Protein AF-A0A9Q0PL91-F1 (afdb_monomer)

pLDDT: mean 72.66, std 15.87, range [40.0, 93.19]

Mean predicted aligned error: 15.91 Å

Organism: Salix viminalis (NCBI:txid40686)

Sequence (187 aa):
MVVSSDEDAGEGSVDDSEENFRRKFYEESRDFSYLVDVLSEAGSDSRKLLGFDSWHSQDNPLSHSVFETLEKKYGEQISWNRSEKRLLFDRINSGLIETLRPCMGMPAWTKPVARRFSSSLSQEMIGEEVWTLLVAQEKEAGKDSEKVLGKDDRWLELSDDVQFIGIEIENFLMDELVADIVSAESF

Solvent-accessible surface area (backbone atoms only — not comparable to full-atom values): 11382 Å² total; per-residue (Å²): 135,89,84,83,86,84,85,80,83,76,75,78,85,75,56,75,63,59,55,51,51,54,50,51,55,52,50,53,53,51,53,51,52,47,52,54,50,52,47,49,68,72,43,86,42,37,69,46,80,72,32,74,89,62,35,68,42,99,92,32,55,63,49,72,64,52,54,58,56,47,41,73,78,52,62,86,44,91,91,49,52,71,67,58,54,47,51,52,51,54,50,50,38,54,30,46,52,65,66,44,35,63,80,68,72,46,84,72,87,59,88,71,86,69,68,80,74,60,104,71,66,46,54,64,57,52,50,53,51,30,48,52,48,52,55,50,51,52,57,46,54,66,53,40,77,79,48,64,93,74,78,62,78,67,61,67,57,49,53,56,55,51,51,51,52,51,52,53,51,51,52,53,53,50,53,52,53,50,51,53,52,59,59,62,70,73,112

Radius of gyration: 25.46 Å; Cα contacts (8 Å, |Δi|>4): 80; chains: 1; bounding box: 79×66×73 Å

Structure (mmCIF, N/CA/C/O backbone):
data_AF-A0A9Q0PL91-F1
#
_entry.id   AF-A0A9Q0PL91-F1
#
loop_
_atom_site.group_PDB
_atom_site.id
_atom_site.type_symbol
_atom_site.label_atom_id
_atom_site.label_alt_id
_atom_site.label_comp_id
_atom_site.label_asym_id
_atom_site.label_entity_id
_atom_site.label_seq_id
_atom_site.pdbx_PDB_ins_code
_atom_site.Cartn_x
_atom_site.Cartn_y
_atom_site.Cartn_z
_atom_site.occupancy
_atom_site.B_iso_or_equiv
_atom_site.auth_seq_id
_atom_site.auth_comp_id
_atom_site.auth_asym_id
_atom_site.auth_atom_id
_atom_site.pdbx_PDB_model_num
ATOM 1 N N . MET A 1 1 ? -49.345 47.529 36.036 1.00 40.00 1 MET A N 1
ATOM 2 C CA . MET A 1 1 ? -49.9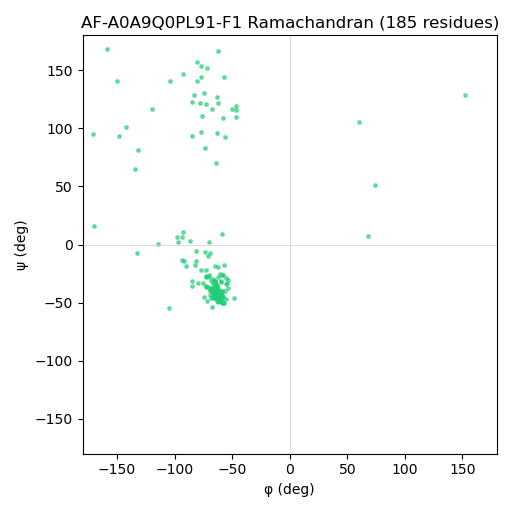49 46.794 34.902 1.00 40.00 1 MET A CA 1
ATOM 3 C C . MET A 1 1 ? -49.078 47.099 33.693 1.00 40.00 1 MET A C 1
ATOM 5 O O . MET A 1 1 ? -49.056 48.248 33.285 1.00 40.00 1 MET A O 1
ATOM 9 N N . VAL A 1 2 ? -48.024 46.304 33.489 1.00 51.66 2 VAL A N 1
ATOM 10 C CA . VAL A 1 2 ? -47.926 45.190 32.514 1.00 51.66 2 VAL A CA 1
ATOM 11 C C . VAL A 1 2 ? -48.135 45.679 31.085 1.00 51.66 2 VAL A C 1
ATOM 13 O O . VAL A 1 2 ? -49.283 45.906 30.733 1.00 51.66 2 VAL A O 1
ATOM 16 N N . VAL A 1 3 ? -47.048 45.760 30.303 1.00 42.69 3 VAL A N 1
ATOM 17 C CA . VAL A 1 3 ? -46.955 45.199 28.939 1.00 42.69 3 VAL A CA 1
ATOM 18 C C . VAL A 1 3 ? -45.491 44.808 28.664 1.00 42.69 3 VAL A C 1
ATOM 20 O O . VAL A 1 3 ? -44.570 45.473 29.130 1.00 42.69 3 VAL A O 1
ATOM 23 N N . SER A 1 4 ? -45.356 43.670 27.987 1.00 43.47 4 SER A N 1
ATOM 24 C CA . SER A 1 4 ? -44.248 42.725 27.841 1.00 43.47 4 SER A CA 1
ATOM 25 C C . SER A 1 4 ? -42.907 43.232 27.311 1.00 43.47 4 SER A C 1
ATOM 27 O O . SER A 1 4 ? -42.846 44.029 26.380 1.00 43.47 4 SER A O 1
ATOM 29 N N . SER A 1 5 ? -41.847 42.637 27.867 1.00 57.44 5 SER A N 1
ATOM 30 C CA . SER A 1 5 ? -40.537 42.470 27.231 1.00 57.44 5 SER A CA 1
ATOM 31 C C . SER A 1 5 ? -40.639 41.318 26.238 1.00 57.44 5 SER A C 1
ATOM 33 O O . SER A 1 5 ? -41.013 40.219 26.647 1.00 57.44 5 SER A O 1
ATOM 35 N N . ASP A 1 6 ? -40.338 41.596 24.972 1.00 56.34 6 ASP A N 1
ATOM 36 C CA . ASP A 1 6 ? -40.257 40.595 23.913 1.00 56.34 6 ASP A CA 1
ATOM 37 C C . ASP A 1 6 ? -38.906 39.877 23.976 1.00 56.34 6 ASP A C 1
ATOM 39 O O . ASP A 1 6 ? -37.863 40.457 24.295 1.00 56.34 6 ASP A O 1
ATOM 43 N N . GLU A 1 7 ? -38.999 38.588 23.732 1.00 58.34 7 GLU A N 1
ATOM 44 C CA . GLU A 1 7 ? -37.966 37.576 23.718 1.00 58.34 7 GLU A CA 1
ATOM 45 C C . GLU A 1 7 ? -37.259 37.572 22.357 1.00 58.34 7 GLU A C 1
ATOM 47 O O . GLU A 1 7 ? -37.905 37.471 21.322 1.00 58.34 7 GLU A O 1
ATOM 52 N N . ASP A 1 8 ? -35.929 37.640 22.339 1.00 50.09 8 ASP A N 1
ATOM 53 C CA . ASP A 1 8 ? -35.164 37.109 21.208 1.00 50.09 8 ASP A CA 1
ATOM 54 C C . ASP A 1 8 ? -34.033 36.252 21.767 1.00 50.09 8 ASP A C 1
ATOM 56 O O . ASP A 1 8 ? -32.899 36.683 22.000 1.00 50.09 8 ASP A O 1
ATOM 60 N N . ALA A 1 9 ? -34.415 35.023 22.104 1.00 56.88 9 ALA A N 1
ATOM 61 C CA . ALA A 1 9 ? -33.491 33.933 22.322 1.00 56.88 9 ALA A CA 1
ATOM 62 C C . ALA A 1 9 ? -32.973 33.496 20.948 1.00 56.88 9 ALA A C 1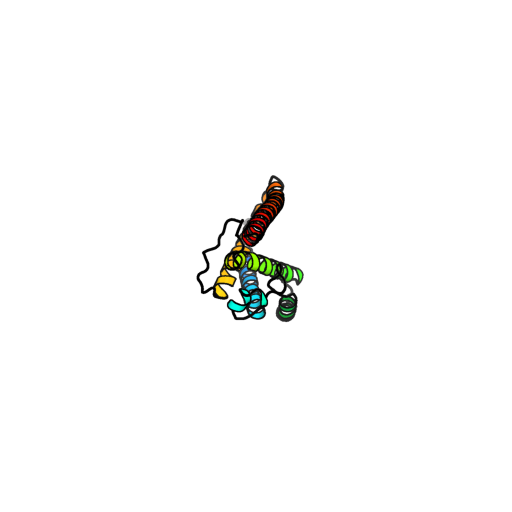
ATOM 64 O O . ALA A 1 9 ? -33.475 32.547 20.352 1.00 56.88 9 ALA A O 1
ATOM 65 N N . GLY A 1 10 ? -31.965 34.210 20.448 1.00 44.25 10 GLY A N 1
ATOM 66 C CA . GLY A 1 10 ? -31.158 33.741 19.334 1.00 44.25 10 GLY A CA 1
ATOM 67 C C . GLY A 1 10 ? -30.439 32.466 19.759 1.00 44.25 10 GLY A C 1
ATOM 68 O O . GLY A 1 10 ? -29.407 32.525 20.431 1.00 44.25 10 GLY A O 1
ATOM 69 N N . GLU A 1 11 ? -31.025 31.320 19.413 1.00 50.09 11 GLU A N 1
ATOM 70 C CA . GLU A 1 11 ? -30.400 30.007 19.498 1.00 50.09 11 GLU A CA 1
ATOM 71 C C . GLU A 1 11 ? -28.998 30.093 18.897 1.00 50.09 11 GLU A C 1
ATOM 73 O O . GLU A 1 11 ? -28.802 30.445 17.731 1.00 50.09 11 GLU A O 1
ATOM 78 N N . GLY A 1 12 ? -28.003 29.802 19.731 1.00 42.12 12 GLY A N 1
ATOM 79 C CA . GLY A 1 12 ? -26.637 29.648 19.281 1.00 42.12 12 GLY A CA 1
ATOM 80 C C . GLY A 1 12 ? -26.593 28.546 18.231 1.00 42.12 12 GLY A C 1
ATOM 81 O O . GLY A 1 12 ? -26.709 27.369 18.561 1.00 42.12 12 GLY A O 1
ATOM 82 N N . SER A 1 13 ? -26.382 28.940 16.977 1.00 50.25 13 SER A N 1
ATOM 83 C CA . SER A 1 13 ? -25.848 28.095 15.909 1.00 50.25 13 SER A CA 1
ATOM 84 C C . SER A 1 13 ? -24.418 27.691 16.292 1.00 50.25 13 SER A C 1
ATOM 86 O O . SER A 1 13 ? -23.436 28.196 15.748 1.00 50.25 13 SER A O 1
ATOM 88 N N . VAL A 1 14 ? -24.297 26.837 17.305 1.00 46.78 14 VAL A N 1
ATOM 89 C CA . VAL A 1 14 ? -23.036 26.260 17.751 1.00 46.78 14 VAL A CA 1
ATOM 90 C C . VAL A 1 14 ? -22.768 25.037 16.875 1.00 46.78 14 VAL A C 1
ATOM 92 O O . VAL A 1 14 ? -23.239 23.941 17.139 1.00 46.78 14 VAL A O 1
ATOM 95 N N . ASP A 1 15 ? -22.013 25.293 15.809 1.00 52.25 15 ASP A N 1
ATOM 96 C CA . ASP A 1 15 ? -20.780 24.550 15.536 1.00 52.25 15 ASP A CA 1
ATOM 97 C C . ASP A 1 15 ? -20.860 23.100 15.017 1.00 52.25 15 ASP A C 1
ATOM 99 O O . ASP A 1 15 ? -20.151 22.205 15.473 1.00 52.25 15 ASP A O 1
ATOM 103 N N . ASP A 1 16 ? -21.644 22.883 13.961 1.00 55.19 16 ASP A N 1
ATOM 104 C CA . ASP A 1 16 ? -21.597 21.641 13.163 1.00 55.19 16 ASP A CA 1
ATOM 105 C C . ASP A 1 16 ? -20.233 21.470 12.436 1.00 55.19 16 ASP A C 1
ATOM 107 O O . ASP A 1 16 ? -19.828 20.378 12.032 1.00 55.19 16 ASP A O 1
ATOM 111 N N . SER A 1 17 ? -19.470 22.564 12.298 1.00 62.34 17 SER A N 1
ATOM 112 C CA . SER A 1 17 ? -18.144 22.585 11.675 1.00 62.34 17 SER A CA 1
ATOM 113 C C . SER A 1 17 ? -17.037 21.978 12.537 1.00 62.34 17 SER A C 1
ATOM 115 O O . SER A 1 17 ? -16.228 21.211 12.008 1.00 62.34 17 SER A O 1
ATOM 117 N N . GLU A 1 18 ? -16.962 22.298 13.835 1.00 63.78 18 GLU A N 1
ATOM 118 C CA . GLU A 1 18 ? -15.900 21.774 14.703 1.00 63.78 18 GLU A CA 1
ATOM 119 C C . GLU A 1 18 ? -16.115 20.287 15.010 1.00 63.78 18 GLU A C 1
ATOM 121 O O . GLU A 1 18 ? -15.147 19.521 15.030 1.00 63.78 18 GLU A O 1
ATOM 126 N N . GLU A 1 19 ? -17.365 19.839 15.179 1.00 65.50 19 GLU A N 1
ATOM 127 C CA . GLU A 1 19 ? -17.664 18.420 15.411 1.00 65.50 19 GLU A CA 1
ATOM 128 C C . GLU A 1 19 ? -17.284 17.558 14.197 1.00 65.50 19 GLU A C 1
ATOM 130 O O . GLU A 1 19 ? -16.634 16.517 14.344 1.00 65.50 19 GLU A O 1
ATOM 135 N N . ASN A 1 20 ? -17.615 18.017 12.986 1.00 70.88 20 ASN A N 1
ATOM 136 C CA . ASN A 1 20 ? -17.262 17.323 11.750 1.00 70.88 20 ASN A CA 1
ATOM 137 C C . ASN A 1 20 ? -15.737 17.275 11.540 1.00 70.88 20 ASN A C 1
ATOM 139 O O . ASN A 1 20 ? -15.178 16.232 11.195 1.00 70.88 20 ASN A O 1
ATOM 143 N N . PHE A 1 21 ? -15.037 18.374 11.842 1.00 69.50 21 PHE A N 1
ATOM 144 C CA . PHE A 1 21 ? -13.576 18.412 11.807 1.00 69.50 21 PHE A CA 1
ATOM 145 C C . PHE A 1 21 ? -12.971 17.410 12.799 1.00 69.50 21 PHE A C 1
ATOM 147 O O . PHE A 1 21 ? -12.144 16.587 12.416 1.00 69.50 21 PHE A O 1
ATOM 154 N N . ARG A 1 22 ? -13.429 17.386 14.057 1.00 70.62 22 ARG A N 1
ATOM 155 C CA . ARG A 1 22 ? -12.954 16.414 15.060 1.00 70.62 22 ARG A CA 1
ATOM 156 C C . ARG A 1 22 ? -13.207 14.965 14.650 1.00 70.62 22 ARG A C 1
ATOM 158 O O . ARG A 1 22 ? -12.338 14.121 14.864 1.00 70.62 22 ARG A O 1
ATOM 165 N N . ARG A 1 23 ? -14.368 14.675 14.057 1.00 72.06 23 ARG A N 1
ATOM 166 C CA . ARG A 1 23 ? -14.714 13.337 13.560 1.00 72.06 23 ARG A CA 1
ATOM 167 C C . ARG A 1 23 ? -13.753 12.889 12.462 1.00 72.06 23 ARG A C 1
ATOM 169 O O . ARG A 1 23 ? -13.213 11.791 12.554 1.00 72.06 23 ARG A O 1
ATOM 176 N N . LYS A 1 24 ? -13.474 13.766 11.495 1.00 72.94 24 LYS A N 1
ATOM 177 C CA . LYS A 1 24 ? -12.530 13.495 10.408 1.00 72.94 24 LYS A CA 1
ATOM 178 C C . LYS A 1 24 ? -11.107 13.248 10.916 1.00 72.94 24 LYS A C 1
ATOM 180 O O . LYS A 1 24 ? -10.475 12.283 10.512 1.00 72.94 24 LYS A O 1
ATOM 185 N N . PHE A 1 25 ? -10.632 14.055 11.865 1.00 73.25 25 PHE A N 1
ATOM 186 C CA . PHE A 1 25 ? -9.314 13.850 12.480 1.00 73.25 25 PHE A CA 1
ATOM 187 C C . PHE A 1 25 ? -9.209 12.513 13.221 1.00 73.25 25 PHE A C 1
ATOM 189 O O . PHE A 1 25 ? -8.171 11.850 13.169 1.00 73.25 25 PHE A O 1
ATOM 196 N N . TYR A 1 26 ? -10.270 12.115 13.926 1.00 76.81 26 TYR A N 1
ATOM 197 C CA . TYR A 1 26 ? -10.321 10.827 14.615 1.00 76.81 26 TYR A CA 1
ATOM 198 C C . TYR A 1 26 ? -10.295 9.654 13.626 1.00 76.81 26 TYR A C 1
ATOM 200 O O . TYR A 1 26 ? -9.564 8.689 13.842 1.00 76.81 26 TYR A O 1
ATOM 208 N N . GLU A 1 27 ? -11.054 9.759 12.537 1.00 79.19 27 GLU A N 1
ATOM 209 C CA . GLU A 1 27 ? -11.098 8.777 11.452 1.00 79.19 27 GLU A CA 1
ATOM 210 C C . GLU A 1 27 ? -9.740 8.640 10.751 1.00 79.19 27 GLU A C 1
ATOM 212 O O . GLU A 1 27 ? -9.202 7.538 10.698 1.00 79.19 27 GLU A O 1
ATOM 217 N N . GLU A 1 28 ? -9.106 9.748 10.358 1.00 82.31 28 GLU A N 1
ATOM 218 C CA . GLU A 1 28 ? -7.756 9.745 9.774 1.00 82.31 28 GLU A CA 1
ATOM 219 C C . GLU A 1 28 ? -6.718 9.130 10.729 1.00 82.31 28 GLU A C 1
ATOM 221 O O . GLU A 1 28 ? -5.865 8.344 10.315 1.00 82.31 28 GLU A O 1
ATOM 226 N N . SER A 1 29 ? -6.807 9.431 12.030 1.00 85.06 29 SER A N 1
ATOM 227 C CA . SER A 1 29 ? -5.900 8.869 13.042 1.00 85.06 29 SER A CA 1
ATOM 228 C C . SER A 1 29 ? -6.090 7.358 13.211 1.00 85.06 29 SER A C 1
ATOM 230 O O . SER A 1 29 ? -5.116 6.612 13.351 1.00 85.06 29 SER A O 1
ATOM 232 N N . ARG A 1 30 ? -7.345 6.895 13.202 1.00 89.69 30 ARG A N 1
ATOM 233 C CA . ARG A 1 30 ? -7.699 5.473 13.275 1.00 89.69 30 ARG A CA 1
ATOM 234 C C . ARG A 1 30 ? -7.202 4.731 12.036 1.00 89.69 30 ARG A C 1
ATOM 236 O O . ARG A 1 30 ? -6.590 3.672 12.172 1.00 89.69 30 ARG A O 1
ATOM 243 N N . ASP A 1 31 ? -7.430 5.296 10.858 1.00 91.12 31 ASP A N 1
ATOM 244 C CA . ASP A 1 31 ? -7.080 4.689 9.578 1.00 91.12 31 ASP A CA 1
ATOM 245 C C . ASP A 1 31 ? -5.554 4.634 9.387 1.00 91.12 31 ASP A C 1
ATOM 247 O O . ASP A 1 31 ? -5.021 3.607 8.959 1.00 91.12 31 ASP A O 1
ATOM 251 N N . PHE A 1 32 ? -4.823 5.674 9.811 1.00 90.06 32 PHE A N 1
ATOM 252 C CA . PHE A 1 32 ? -3.359 5.647 9.850 1.00 90.06 32 PHE A CA 1
ATOM 253 C C . PHE A 1 32 ? -2.829 4.589 10.826 1.00 90.06 32 PHE A C 1
ATOM 255 O O . PHE A 1 32 ? -1.929 3.821 10.483 1.00 90.06 32 PHE A O 1
ATOM 262 N N . SER A 1 33 ? -3.406 4.488 12.030 1.00 91.69 33 SER A N 1
ATOM 263 C CA . SER A 1 33 ? -3.029 3.432 12.980 1.00 91.69 33 SER A CA 1
ATOM 264 C C . SER A 1 33 ? -3.243 2.042 12.382 1.00 91.69 33 SER A C 1
ATOM 266 O O . SER A 1 33 ? -2.403 1.163 12.563 1.00 91.69 33 SER A O 1
ATOM 268 N N . TYR A 1 34 ? -4.340 1.843 11.651 1.00 92.88 34 TYR A N 1
ATOM 269 C CA . TYR A 1 34 ? -4.616 0.581 10.978 1.00 92.88 34 TYR A CA 1
ATOM 270 C C . TYR A 1 34 ? -3.598 0.276 9.882 1.00 92.88 34 TYR A C 1
ATOM 272 O O . TYR A 1 34 ? -3.117 -0.850 9.819 1.00 92.88 34 TYR A O 1
ATOM 280 N N . LEU A 1 35 ? -3.200 1.263 9.074 1.00 92.56 35 LEU A N 1
ATOM 281 C CA . LEU A 1 35 ? -2.110 1.108 8.106 1.00 92.56 35 LEU A CA 1
ATOM 282 C C . LEU A 1 35 ? -0.814 0.636 8.783 1.00 92.56 35 LEU A C 1
ATOM 284 O O . LEU A 1 35 ? -0.188 -0.316 8.320 1.00 92.56 35 LEU A O 1
ATOM 288 N N . VAL A 1 36 ? -0.425 1.260 9.896 1.00 90.75 36 VAL A N 1
ATOM 289 C CA . VAL A 1 36 ? 0.780 0.866 10.645 1.00 90.75 36 VAL A CA 1
ATOM 290 C C . VAL A 1 36 ? 0.677 -0.576 11.148 1.00 90.75 36 VAL A C 1
ATOM 292 O O . VAL A 1 36 ? 1.641 -1.340 11.036 1.00 90.75 36 VAL A O 1
ATOM 295 N N . ASP A 1 37 ? -0.487 -0.975 11.661 1.00 91.81 37 ASP A N 1
ATOM 296 C CA . ASP A 1 37 ? -0.733 -2.342 12.122 1.00 91.81 37 ASP A CA 1
ATOM 297 C C . ASP A 1 37 ? -0.732 -3.362 10.974 1.00 91.81 37 ASP A C 1
ATOM 299 O O . ASP A 1 37 ? -0.158 -4.441 11.121 1.00 91.81 37 ASP A O 1
ATOM 303 N N . VAL A 1 38 ? -1.289 -3.009 9.811 1.00 91.44 38 VAL A N 1
ATOM 304 C CA . VAL A 1 38 ? -1.225 -3.818 8.583 1.00 91.44 38 VAL A CA 1
ATOM 305 C C . VAL A 1 38 ? 0.220 -4.071 8.175 1.00 91.44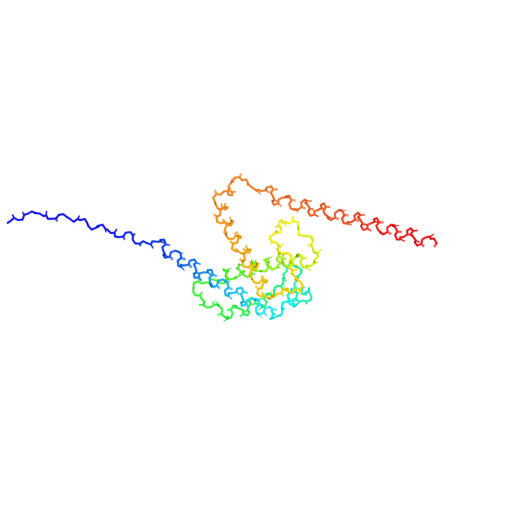 38 VAL A C 1
ATOM 307 O O . VAL A 1 38 ? 0.598 -5.220 7.958 1.00 91.44 38 VAL A O 1
ATOM 310 N N . LEU A 1 39 ? 1.046 -3.024 8.107 1.00 88.25 39 LEU A N 1
ATOM 311 C CA . LEU A 1 39 ? 2.458 -3.168 7.744 1.00 88.25 39 LEU A CA 1
ATOM 312 C C . LEU A 1 39 ? 3.226 -3.990 8.786 1.00 88.25 39 LEU A C 1
ATOM 314 O O . LEU A 1 39 ? 4.083 -4.796 8.434 1.00 88.25 39 LEU A O 1
ATOM 318 N N . SER A 1 40 ? 2.898 -3.816 10.066 1.00 88.00 40 SER A N 1
ATOM 319 C CA . SER A 1 40 ? 3.530 -4.559 11.160 1.00 88.00 40 SER A CA 1
ATOM 320 C C . SER A 1 40 ? 3.216 -6.055 11.108 1.00 88.00 40 SER A C 1
ATOM 322 O O . SER A 1 40 ? 4.122 -6.866 11.304 1.00 88.00 40 SER A O 1
ATOM 324 N N . GLU A 1 41 ? 1.966 -6.417 10.807 1.00 88.44 41 GLU A N 1
ATOM 325 C CA . GLU A 1 41 ? 1.515 -7.806 10.664 1.00 88.44 41 GLU A CA 1
ATOM 326 C C . GLU A 1 41 ? 2.044 -8.454 9.371 1.00 88.44 41 GLU A C 1
ATOM 328 O O . GLU A 1 41 ? 2.409 -9.628 9.366 1.00 88.44 41 GLU A O 1
ATOM 333 N N . ALA A 1 42 ? 2.149 -7.686 8.282 1.00 80.81 42 ALA A N 1
ATOM 334 C CA . ALA A 1 42 ? 2.699 -8.151 7.006 1.00 80.81 42 ALA A CA 1
ATOM 335 C C . ALA A 1 42 ? 4.196 -8.488 7.079 1.00 80.81 42 ALA A C 1
ATOM 337 O O . ALA A 1 42 ? 4.692 -9.362 6.366 1.00 80.81 42 ALA A O 1
ATOM 338 N N . GLY A 1 43 ? 4.923 -7.805 7.959 1.00 73.00 43 GLY A N 1
ATOM 339 C CA . GLY A 1 43 ? 6.312 -8.100 8.252 1.00 73.00 43 GLY A CA 1
ATOM 340 C C . GLY A 1 43 ? 7.062 -6.866 8.720 1.00 73.00 43 GLY A C 1
ATOM 341 O O . GLY A 1 43 ? 7.114 -5.855 8.033 1.00 73.00 43 GLY A O 1
ATOM 342 N N . SER A 1 44 ? 7.741 -6.987 9.857 1.00 61.16 44 SER A N 1
ATOM 343 C CA . SER A 1 44 ? 8.485 -5.891 10.494 1.00 61.16 44 SER A CA 1
ATOM 344 C C . SER A 1 44 ? 9.759 -5.446 9.753 1.00 61.16 44 SER A C 1
ATOM 346 O O . SER A 1 44 ? 10.509 -4.623 10.270 1.00 61.16 44 SER A O 1
ATOM 348 N N . ASP A 1 45 ? 10.070 -6.042 8.598 1.00 65.25 45 ASP A N 1
ATOM 349 C CA . ASP A 1 45 ? 11.273 -5.737 7.822 1.00 65.25 45 ASP A CA 1
ATOM 350 C C . ASP A 1 45 ? 10.867 -5.232 6.438 1.00 65.25 45 ASP A C 1
ATOM 352 O O . ASP A 1 45 ? 10.290 -5.971 5.636 1.00 65.25 45 ASP A O 1
ATOM 356 N N . SER A 1 46 ? 11.207 -3.978 6.137 1.00 63.81 46 SER A N 1
ATOM 357 C CA . SER A 1 46 ? 10.953 -3.365 4.831 1.00 63.81 46 SER A CA 1
ATOM 358 C C . SER A 1 46 ? 11.608 -4.135 3.688 1.00 63.81 46 SER A C 1
ATOM 360 O O . SER A 1 46 ? 11.092 -4.136 2.573 1.00 63.81 46 SER 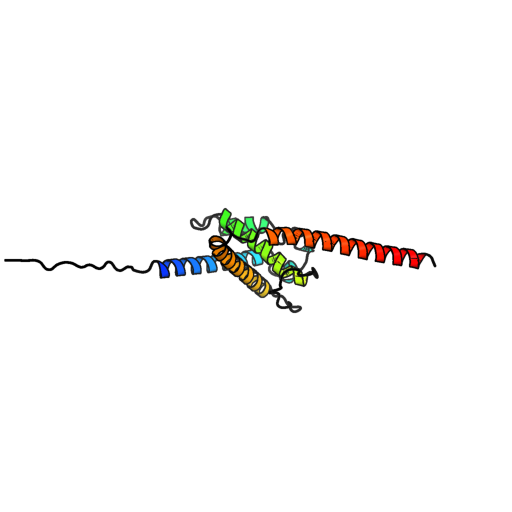A O 1
ATOM 362 N N . ARG A 1 47 ? 12.703 -4.861 3.956 1.00 65.44 47 ARG A N 1
ATOM 363 C CA . ARG A 1 47 ? 13.336 -5.742 2.971 1.00 65.44 47 ARG A CA 1
ATOM 364 C C . ARG A 1 47 ? 12.434 -6.901 2.564 1.00 65.44 47 ARG A C 1
ATOM 366 O O . ARG A 1 47 ? 12.516 -7.336 1.421 1.00 65.44 47 ARG A O 1
ATOM 373 N N . LYS A 1 48 ? 11.583 -7.389 3.474 1.00 67.31 48 LYS A N 1
ATOM 374 C CA . LYS A 1 48 ? 10.585 -8.405 3.134 1.00 67.31 48 LYS A CA 1
ATOM 375 C C . LYS A 1 48 ? 9.552 -7.801 2.200 1.00 67.31 48 LYS A C 1
ATOM 377 O O . LYS A 1 48 ? 9.452 -8.297 1.095 1.00 67.31 48 LYS A O 1
ATOM 382 N N . LEU A 1 49 ? 8.930 -6.676 2.562 1.00 69.62 49 LEU A N 1
ATOM 383 C CA . LEU A 1 49 ? 7.946 -5.986 1.708 1.00 69.62 49 LEU A CA 1
ATOM 384 C C . LEU A 1 49 ? 8.470 -5.646 0.300 1.00 69.62 49 LEU A C 1
ATOM 386 O O . LEU A 1 49 ? 7.702 -5.670 -0.658 1.00 69.62 49 LEU A O 1
ATOM 390 N N . LEU A 1 50 ? 9.767 -5.356 0.167 1.00 67.25 50 LEU A N 1
ATOM 391 C CA . LEU A 1 50 ? 10.431 -5.114 -1.121 1.00 67.25 50 LEU A CA 1
ATOM 392 C C . LEU A 1 50 ? 10.736 -6.392 -1.921 1.00 67.25 50 LEU A C 1
ATOM 394 O O . LEU A 1 50 ? 10.952 -6.318 -3.129 1.00 67.25 50 LEU A O 1
ATOM 398 N N . GLY A 1 51 ? 10.811 -7.547 -1.262 1.00 63.97 51 GLY A N 1
ATOM 399 C CA . GLY A 1 51 ? 11.079 -8.831 -1.892 1.00 63.97 51 GLY A CA 1
ATOM 400 C C . GLY A 1 51 ? 9.800 -9.462 -2.432 1.00 63.97 51 GLY A C 1
ATOM 401 O O . GLY A 1 51 ? 8.881 -9.744 -1.663 1.00 63.97 51 GLY A O 1
ATOM 402 N N . PHE A 1 52 ? 9.780 -9.751 -3.736 1.00 60.25 52 PHE A N 1
ATOM 403 C CA . PHE A 1 52 ? 8.690 -10.472 -4.409 1.00 60.25 52 PHE A CA 1
ATOM 404 C C . PHE A 1 52 ? 8.355 -11.814 -3.746 1.00 60.25 52 PHE A C 1
ATOM 406 O O . PHE A 1 52 ? 7.196 -12.212 -3.727 1.00 60.25 52 PHE A O 1
ATOM 413 N N . ASP A 1 53 ? 9.343 -12.471 -3.134 1.00 63.38 53 ASP A N 1
ATOM 414 C CA . ASP A 1 53 ? 9.161 -13.742 -2.422 1.00 63.38 53 ASP A CA 1
ATOM 415 C C . ASP A 1 53 ? 8.217 -13.637 -1.212 1.00 63.38 53 ASP A C 1
ATOM 417 O O . ASP A 1 53 ? 7.732 -14.651 -0.713 1.00 63.38 53 ASP A O 1
ATOM 421 N N . SER A 1 54 ? 7.984 -12.423 -0.701 1.00 67.00 54 SER A N 1
ATOM 422 C CA . SER A 1 54 ? 7.076 -12.189 0.426 1.00 67.00 54 SER A CA 1
ATOM 423 C C . SER A 1 54 ? 5.649 -11.841 0.003 1.00 67.00 54 SER A C 1
ATOM 425 O O . SER A 1 54 ? 4.755 -11.850 0.849 1.00 67.00 54 SER A O 1
ATOM 427 N N . TRP A 1 55 ? 5.432 -11.521 -1.277 1.00 76.69 55 TRP A N 1
ATOM 428 C CA . TRP A 1 55 ? 4.124 -11.113 -1.777 1.00 76.69 55 TRP A CA 1
ATOM 429 C C . TRP A 1 55 ? 3.221 -12.328 -1.936 1.00 76.69 55 TRP A C 1
ATOM 431 O O . TRP A 1 55 ? 3.651 -13.410 -2.334 1.00 76.69 55 TRP A O 1
ATOM 441 N N . HIS A 1 56 ? 1.934 -12.143 -1.660 1.00 69.56 56 HIS A N 1
ATOM 442 C CA . HIS A 1 56 ? 0.967 -13.225 -1.824 1.00 69.56 56 HIS A CA 1
ATOM 443 C C . HIS A 1 56 ? 0.610 -13.480 -3.285 1.00 69.56 56 HIS A C 1
ATOM 445 O O . HIS A 1 56 ? 0.372 -14.627 -3.663 1.00 69.56 56 HIS A O 1
ATOM 451 N N . SER A 1 57 ? 0.594 -12.431 -4.103 1.00 73.56 57 SER A N 1
ATOM 452 C CA . SER A 1 57 ? 0.533 -12.511 -5.561 1.00 73.56 57 SER A CA 1
ATOM 453 C C . SER A 1 57 ? 1.056 -11.221 -6.191 1.00 73.56 57 SER A C 1
ATOM 455 O O . SER A 1 57 ? 1.196 -10.210 -5.506 1.00 73.56 57 SER A O 1
ATOM 457 N N . GLN A 1 58 ? 1.290 -11.234 -7.506 1.00 67.81 58 GLN A N 1
ATOM 458 C CA . GLN A 1 58 ? 1.762 -10.069 -8.267 1.00 67.81 58 GLN A CA 1
ATOM 459 C C . GLN A 1 58 ? 0.857 -8.835 -8.097 1.00 67.81 58 GLN A C 1
ATOM 461 O O . GLN A 1 58 ? 1.360 -7.720 -8.000 1.00 67.81 58 GLN A O 1
ATOM 466 N N . ASP A 1 59 ? -0.452 -9.052 -7.959 1.00 72.25 59 ASP A N 1
ATOM 467 C CA . ASP A 1 59 ? -1.443 -7.985 -7.757 1.00 72.25 59 ASP A CA 1
ATOM 468 C C . ASP A 1 59 ? -1.827 -7.768 -6.288 1.00 72.25 59 ASP A C 1
ATOM 470 O O . ASP A 1 59 ? -2.722 -6.980 -5.991 1.00 72.25 59 ASP A O 1
ATOM 474 N N . ASN A 1 60 ? -1.220 -8.502 -5.350 1.00 77.06 60 ASN A N 1
ATOM 475 C CA . ASN A 1 60 ? -1.617 -8.439 -3.949 1.00 77.06 60 ASN A CA 1
ATOM 476 C C . ASN A 1 60 ? -0.425 -8.677 -3.004 1.00 77.06 60 ASN A C 1
ATOM 478 O O . ASN A 1 60 ? -0.117 -9.830 -2.671 1.00 77.06 60 ASN A O 1
ATOM 482 N N . PRO A 1 61 ? 0.243 -7.602 -2.545 1.00 79.69 61 PRO A N 1
ATOM 483 C CA . PRO A 1 61 ? 1.375 -7.719 -1.638 1.00 79.69 61 PRO A CA 1
ATOM 484 C C . PRO A 1 61 ? 0.986 -8.344 -0.296 1.00 79.69 61 PRO A C 1
ATOM 486 O O . PRO A 1 61 ? 1.763 -9.122 0.248 1.00 79.69 61 PRO A O 1
ATOM 489 N N . LEU A 1 62 ? -0.213 -8.054 0.227 1.00 85.44 62 LEU A N 1
ATOM 490 C CA . LEU A 1 62 ? -0.660 -8.507 1.547 1.00 85.44 62 LEU A CA 1
ATOM 491 C C . LEU A 1 62 ? -1.661 -9.660 1.462 1.00 85.44 62 LEU A C 1
ATOM 493 O O . LEU A 1 62 ? -2.583 -9.666 0.647 1.00 85.44 62 LEU A O 1
ATOM 497 N N . SER A 1 63 ? -1.557 -10.636 2.363 1.00 85.38 63 SER A N 1
ATOM 498 C CA . SER A 1 63 ? -2.473 -11.778 2.348 1.00 85.38 63 SER A CA 1
ATOM 499 C C . SER A 1 63 ? -3.806 -11.394 2.924 1.00 85.38 63 SER A C 1
ATOM 501 O O . SER A 1 63 ? -3.913 -10.622 3.874 1.00 85.38 63 SER A O 1
ATOM 503 N N . HIS A 1 64 ? -4.822 -12.118 2.473 1.00 86.56 64 HIS A N 1
ATOM 504 C CA . HIS A 1 64 ? -6.091 -12.154 3.174 1.00 86.56 64 HIS A CA 1
ATOM 505 C C . HIS A 1 64 ? -5.951 -12.572 4.658 1.00 86.56 64 HIS A C 1
ATOM 507 O O . HIS A 1 64 ? -6.713 -12.095 5.491 1.00 86.56 64 HIS A O 1
ATOM 513 N N . SER A 1 65 ? -4.951 -13.382 5.035 1.00 86.94 65 SER A N 1
ATOM 514 C CA . SER A 1 65 ? -4.692 -13.714 6.444 1.00 86.94 65 SER A CA 1
ATOM 515 C C . SER A 1 65 ? -4.291 -12.517 7.308 1.00 86.94 65 SER A C 1
ATOM 517 O O . SER A 1 65 ? -4.700 -12.487 8.464 1.00 86.94 65 SER A O 1
ATOM 519 N N . VAL A 1 66 ? -3.565 -11.523 6.775 1.00 90.06 66 VAL A N 1
ATOM 520 C CA . VAL A 1 66 ? -3.253 -10.284 7.520 1.00 90.06 66 VAL A CA 1
ATOM 521 C C . VAL A 1 66 ? -4.551 -9.572 7.909 1.00 90.06 66 VAL A C 1
ATOM 523 O O . VAL A 1 66 ? -4.736 -9.190 9.064 1.00 90.06 66 VAL A O 1
ATOM 526 N N . PHE A 1 67 ? -5.494 -9.477 6.969 1.00 91.06 67 PHE A N 1
ATOM 527 C CA . PHE A 1 67 ? -6.816 -8.909 7.223 1.00 91.06 67 PHE A CA 1
ATOM 528 C C . PHE A 1 67 ? -7.585 -9.691 8.298 1.00 91.06 67 PHE A C 1
ATOM 530 O O . PHE A 1 67 ? -8.090 -9.093 9.244 1.00 91.06 67 PHE A O 1
ATOM 537 N N . GLU A 1 68 ? -7.631 -11.024 8.212 1.00 91.06 68 GLU A N 1
ATOM 538 C CA . GLU A 1 68 ? -8.331 -11.853 9.205 1.00 91.06 68 GLU A CA 1
ATOM 539 C C . GLU A 1 68 ? -7.695 -11.782 10.606 1.00 91.06 68 GLU A C 1
ATOM 541 O O . GLU A 1 68 ? -8.401 -11.878 11.613 1.00 91.06 68 GLU A O 1
ATOM 546 N N . THR A 1 69 ? -6.375 -11.590 10.711 1.00 91.31 69 THR A N 1
ATOM 547 C CA . THR A 1 69 ? -5.721 -11.338 12.005 1.00 91.31 69 THR A CA 1
ATOM 548 C C . THR A 1 69 ? -6.153 -9.992 12.581 1.00 91.31 69 THR A C 1
ATOM 550 O O . THR A 1 69 ? -6.528 -9.918 13.753 1.00 91.31 69 THR A O 1
ATOM 553 N N . LEU A 1 70 ? -6.170 -8.938 11.765 1.00 91.38 70 LEU A N 1
ATOM 554 C CA . LEU A 1 70 ? -6.595 -7.609 12.206 1.00 91.38 70 LEU A CA 1
ATOM 555 C C . LEU A 1 70 ? -8.090 -7.540 12.518 1.00 91.38 70 LEU A C 1
ATOM 557 O O . LEU A 1 70 ? -8.477 -6.838 13.450 1.00 91.38 70 LEU A O 1
ATOM 561 N N . GLU A 1 71 ? -8.932 -8.317 11.841 1.00 91.12 71 GLU A N 1
ATOM 562 C CA . GLU A 1 71 ? -10.350 -8.431 12.192 1.00 91.12 71 GLU A CA 1
ATOM 563 C C . GLU A 1 71 ? -10.556 -8.980 13.609 1.00 91.12 71 GLU A C 1
ATOM 565 O O . GLU A 1 71 ? -11.539 -8.634 14.253 1.00 91.12 71 GLU A O 1
ATOM 570 N N . LYS A 1 72 ? -9.616 -9.745 14.175 1.00 89.25 72 LYS A N 1
ATOM 571 C CA . LYS A 1 72 ? -9.689 -10.138 15.595 1.00 89.25 72 LYS A CA 1
ATOM 572 C C . LYS A 1 72 ? -9.384 -8.976 16.545 1.00 89.25 72 LYS A C 1
ATOM 574 O O . LYS A 1 72 ? -9.881 -8.972 17.665 1.00 89.25 72 LYS A O 1
ATOM 579 N N . LYS A 1 73 ? -8.578 -7.999 16.113 1.00 86.94 73 LYS A N 1
ATOM 580 C CA . LYS A 1 73 ? -8.202 -6.803 16.894 1.00 86.94 73 LYS A CA 1
ATOM 581 C C . LYS A 1 73 ? -9.243 -5.681 16.772 1.00 86.94 73 LYS A C 1
ATOM 583 O O . LYS A 1 73 ? -9.502 -4.983 17.747 1.00 86.94 73 LYS A O 1
ATOM 588 N N . TYR A 1 74 ? -9.851 -5.527 15.594 1.00 84.81 74 TYR A N 1
ATOM 589 C CA . TYR A 1 74 ? -10.769 -4.428 15.250 1.00 84.81 74 TYR A CA 1
ATOM 590 C C . TYR A 1 74 ? -12.220 -4.871 14.992 1.00 84.81 74 TYR A C 1
ATOM 592 O O . TYR A 1 74 ? -13.059 -4.047 14.633 1.00 84.81 74 TYR A O 1
ATOM 600 N N . GLY A 1 75 ? -12.539 -6.162 15.102 1.00 74.31 75 GLY A N 1
ATOM 601 C CA . GLY A 1 75 ? -13.817 -6.757 14.679 1.00 74.31 75 GLY A CA 1
ATOM 602 C C . GLY A 1 75 ? -15.059 -6.247 15.404 1.00 74.31 75 GLY A C 1
ATOM 603 O O . GLY A 1 75 ? -16.136 -6.231 14.820 1.00 74.31 75 GLY A O 1
ATOM 604 N N . GLU A 1 76 ? -14.910 -5.806 16.651 1.00 74.94 76 GLU A N 1
ATOM 605 C CA . GLU A 1 76 ? -16.032 -5.460 17.535 1.00 74.94 76 GLU A CA 1
ATOM 606 C C . GLU A 1 76 ? -16.348 -3.952 17.576 1.00 74.94 76 GLU A C 1
ATOM 608 O O . GLU A 1 76 ? -17.177 -3.508 18.371 1.00 74.94 76 GLU A O 1
ATOM 613 N N . GLN A 1 77 ? -15.701 -3.132 16.740 1.00 76.75 77 GLN A N 1
ATOM 614 C CA . GLN A 1 77 ? -15.923 -1.684 16.752 1.00 76.75 77 GLN A CA 1
ATOM 615 C C . GLN A 1 77 ? -17.249 -1.311 16.075 1.00 76.75 77 GLN A C 1
ATOM 617 O O . GLN A 1 77 ? -17.390 -1.389 14.861 1.00 76.75 77 GLN A O 1
ATOM 622 N N . ILE A 1 78 ? -18.213 -0.848 16.879 1.00 67.69 78 ILE A N 1
ATOM 623 C CA . ILE A 1 78 ? -19.579 -0.493 16.445 1.00 67.69 78 ILE A CA 1
ATOM 624 C C . ILE A 1 78 ? -19.588 0.616 15.377 1.00 67.69 78 ILE A C 1
ATOM 626 O O . ILE A 1 78 ? -20.469 0.644 14.525 1.00 67.69 78 ILE A O 1
ATOM 630 N N . SER A 1 79 ? -18.617 1.529 15.418 1.00 77.12 79 SER A N 1
ATOM 631 C CA . SER A 1 79 ? -18.495 2.658 14.491 1.00 77.12 79 SER A CA 1
ATOM 632 C C . SER A 1 79 ? -17.597 2.381 13.282 1.00 77.12 79 SER A C 1
ATOM 634 O O . SER A 1 79 ? -17.302 3.317 12.543 1.00 77.12 79 SER A O 1
ATOM 636 N N . TRP A 1 80 ? -17.121 1.143 13.096 1.00 86.31 80 TRP A N 1
ATOM 637 C CA . TRP A 1 80 ? -16.253 0.800 11.974 1.00 86.31 80 TRP A CA 1
ATOM 638 C C . TRP A 1 80 ? -16.557 -0.587 11.416 1.00 86.31 80 TRP A C 1
ATOM 640 O O . TRP A 1 80 ? -16.163 -1.626 11.955 1.00 86.31 80 TRP A O 1
ATOM 650 N N . ASN A 1 81 ? -17.283 -0.599 10.305 1.00 88.38 81 ASN A N 1
ATOM 651 C CA . ASN A 1 81 ? -17.816 -1.823 9.735 1.00 88.38 81 ASN A CA 1
ATOM 652 C C . ASN A 1 81 ? -16.703 -2.678 9.114 1.00 88.38 81 ASN A C 1
ATOM 654 O O . ASN A 1 81 ? -15.706 -2.177 8.590 1.00 88.38 81 ASN A O 1
ATOM 658 N N . ARG A 1 82 ? -16.898 -4.003 9.084 1.00 90.12 82 ARG A N 1
ATOM 659 C CA . ARG A 1 82 ? -15.977 -4.932 8.398 1.00 90.12 82 ARG A CA 1
ATOM 660 C C . ARG A 1 82 ? -15.738 -4.547 6.936 1.00 90.12 82 ARG A C 1
ATOM 662 O O . ARG A 1 82 ? -14.622 -4.689 6.450 1.00 90.12 82 ARG A O 1
ATOM 669 N N . SER A 1 83 ? -16.763 -4.055 6.243 1.00 89.44 83 SER A N 1
ATOM 670 C CA . SER A 1 83 ? -16.662 -3.594 4.854 1.00 89.44 83 SER A CA 1
ATOM 671 C C . SER A 1 83 ? -15.783 -2.352 4.699 1.00 89.44 83 SER A C 1
ATOM 673 O O . SER A 1 83 ? -15.017 -2.279 3.747 1.00 89.44 83 SER A O 1
ATOM 675 N N . GLU A 1 84 ? -15.847 -1.404 5.635 1.00 90.19 84 GLU A N 1
ATOM 676 C CA . GLU A 1 84 ? -15.014 -0.191 5.622 1.00 90.19 84 GLU A CA 1
ATOM 677 C C . GLU A 1 84 ? -13.549 -0.537 5.899 1.00 90.19 84 GLU A C 1
ATOM 679 O O . GLU A 1 84 ? -12.661 -0.108 5.166 1.00 90.19 84 GLU A O 1
ATOM 684 N N . LYS A 1 85 ? -13.297 -1.408 6.884 1.00 91.38 85 LYS A N 1
ATOM 685 C CA . LYS A 1 85 ? -11.960 -1.968 7.141 1.00 91.38 85 LYS A CA 1
ATOM 686 C C . LYS A 1 85 ? -11.421 -2.726 5.936 1.00 91.38 85 LYS A C 1
ATOM 688 O O . LYS A 1 85 ? -10.251 -2.591 5.591 1.00 91.38 85 LYS A O 1
ATOM 693 N N . ARG A 1 86 ? -12.278 -3.513 5.277 1.00 92.25 86 ARG A N 1
ATOM 694 C CA . ARG A 1 86 ? -11.912 -4.256 4.070 1.00 92.25 86 ARG A CA 1
ATOM 695 C C . ARG A 1 86 ? -11.529 -3.315 2.935 1.00 92.25 86 ARG A C 1
ATOM 697 O O . ARG A 1 86 ? -10.493 -3.525 2.317 1.00 92.25 86 ARG A O 1
ATOM 704 N N . LEU A 1 87 ? -12.319 -2.268 2.711 1.00 91.81 87 LEU A N 1
ATOM 705 C CA . LEU A 1 87 ? -12.018 -1.247 1.715 1.00 91.81 87 LEU A CA 1
ATOM 706 C C . LEU A 1 87 ? -10.679 -0.562 2.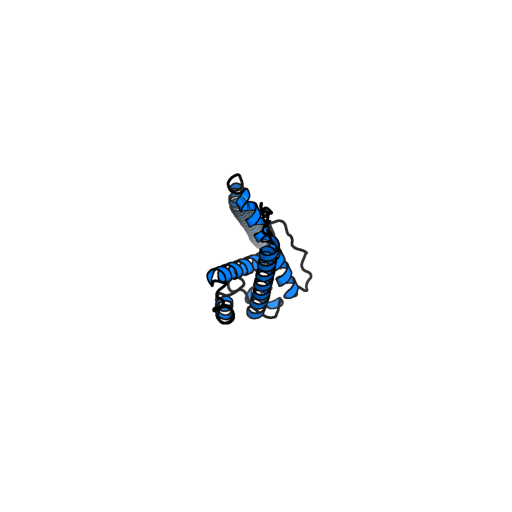010 1.00 91.81 87 LEU A C 1
ATOM 708 O O . LEU A 1 87 ? -9.861 -0.428 1.105 1.00 91.81 87 LEU A O 1
ATOM 712 N N . LEU A 1 88 ? -10.425 -0.168 3.263 1.00 92.88 88 LEU A N 1
ATOM 713 C CA . LEU A 1 88 ? -9.142 0.421 3.647 1.00 92.88 88 LEU A CA 1
ATOM 714 C C . LEU A 1 88 ? -7.984 -0.554 3.395 1.00 92.88 88 LEU A C 1
ATOM 716 O O . LEU A 1 88 ? -6.984 -0.163 2.803 1.00 92.88 88 LEU A O 1
ATOM 720 N N . PHE A 1 89 ? -8.134 -1.825 3.770 1.00 93.19 89 PHE A N 1
ATOM 721 C CA . PHE A 1 89 ? -7.140 -2.867 3.505 1.00 93.19 89 PHE A CA 1
ATOM 722 C C . PHE A 1 89 ? -6.838 -3.026 2.006 1.00 93.19 89 PHE A C 1
ATOM 724 O O . PHE A 1 89 ? -5.674 -3.057 1.608 1.00 93.19 89 PHE A O 1
ATOM 731 N N . ASP A 1 90 ? -7.871 -3.077 1.163 1.00 91.69 90 ASP A N 1
ATOM 732 C CA . ASP A 1 90 ? -7.712 -3.201 -0.289 1.00 91.69 90 ASP A CA 1
ATOM 733 C C . ASP A 1 90 ? -7.037 -1.943 -0.886 1.00 91.69 90 ASP A C 1
ATOM 735 O O . ASP A 1 90 ? -6.159 -2.053 -1.747 1.00 91.69 90 ASP A O 1
ATOM 739 N N . ARG A 1 91 ? -7.347 -0.745 -0.367 1.00 91.50 91 ARG A N 1
ATOM 740 C CA . ARG A 1 91 ? -6.665 0.502 -0.757 1.00 91.50 91 ARG A CA 1
ATOM 741 C C . ARG A 1 91 ? -5.197 0.530 -0.322 1.00 91.50 91 ARG A C 1
ATOM 743 O O . ARG A 1 91 ? -4.354 0.969 -1.099 1.00 91.50 91 ARG A O 1
ATOM 750 N N . ILE A 1 92 ? -4.874 0.039 0.878 1.00 91.38 92 ILE A N 1
ATOM 751 C CA . ILE A 1 92 ? -3.488 -0.103 1.357 1.00 91.38 92 ILE A CA 1
ATOM 752 C C . ILE A 1 92 ? -2.706 -1.036 0.430 1.00 91.38 92 ILE A C 1
ATOM 754 O O . ILE A 1 92 ? -1.590 -0.710 0.033 1.00 91.38 92 ILE A O 1
ATOM 758 N N . ASN A 1 93 ? -3.303 -2.162 0.040 1.00 90.19 93 ASN A N 1
ATOM 759 C CA . ASN A 1 93 ? -2.712 -3.095 -0.916 1.00 90.19 93 ASN A CA 1
ATOM 760 C C . ASN A 1 93 ? -2.383 -2.431 -2.255 1.00 90.19 93 ASN A C 1
ATOM 762 O O . ASN A 1 93 ? -1.252 -2.524 -2.730 1.00 90.19 93 ASN A O 1
ATOM 766 N N . SER A 1 94 ? -3.345 -1.711 -2.835 1.00 87.31 94 SER A N 1
ATOM 767 C CA . SER A 1 94 ? -3.125 -0.969 -4.080 1.00 87.31 94 SER A CA 1
ATOM 768 C C . SER A 1 94 ? -2.047 0.110 -3.922 1.00 87.31 94 SER A C 1
ATOM 770 O O . SER A 1 94 ? -1.184 0.254 -4.789 1.00 87.31 94 SER A O 1
ATOM 772 N N . GLY A 1 95 ? -2.067 0.851 -2.811 1.00 87.81 95 GLY A N 1
ATOM 773 C CA . GLY A 1 95 ? -1.080 1.888 -2.511 1.00 87.81 95 GLY A CA 1
ATOM 774 C C . GLY A 1 95 ? 0.333 1.328 -2.339 1.00 87.81 95 GLY A C 1
ATOM 775 O O . GLY A 1 95 ? 1.296 1.951 -2.784 1.00 87.81 95 GLY A O 1
ATOM 776 N N . LEU A 1 96 ? 0.475 0.131 -1.762 1.00 86.62 96 LEU A N 1
ATOM 777 C CA . LEU A 1 96 ? 1.757 -0.571 -1.658 1.00 86.62 96 LEU A CA 1
ATOM 778 C C . LEU A 1 96 ? 2.315 -0.938 -3.030 1.00 86.62 96 LEU A C 1
ATOM 780 O O . LEU A 1 96 ? 3.501 -0.724 -3.272 1.00 86.62 96 LEU A O 1
ATOM 784 N N . ILE A 1 97 ? 1.478 -1.438 -3.939 1.00 83.75 97 ILE A N 1
ATOM 785 C CA . ILE A 1 97 ? 1.902 -1.740 -5.312 1.00 83.75 97 ILE A CA 1
ATOM 786 C C . ILE A 1 97 ? 2.404 -0.469 -5.988 1.00 83.75 97 ILE A C 1
ATOM 788 O O . ILE A 1 97 ? 3.491 -0.465 -6.555 1.00 83.75 97 ILE A O 1
ATOM 792 N N . GLU A 1 98 ? 1.646 0.622 -5.903 1.00 82.38 98 GLU A N 1
ATOM 793 C CA . GLU A 1 98 ? 2.020 1.896 -6.518 1.00 82.38 98 GLU A CA 1
ATOM 794 C C . GLU A 1 98 ? 3.321 2.468 -5.934 1.00 82.38 98 GLU A C 1
ATOM 796 O O . GLU A 1 98 ? 4.199 2.900 -6.681 1.00 82.38 98 GLU A O 1
ATOM 801 N N . THR A 1 99 ? 3.482 2.380 -4.613 1.00 80.75 99 THR A N 1
ATOM 802 C CA . THR A 1 99 ? 4.677 2.829 -3.884 1.00 80.75 99 THR A CA 1
ATOM 803 C C . THR A 1 99 ? 5.911 1.999 -4.237 1.00 80.75 99 THR A C 1
ATOM 805 O O . THR A 1 99 ? 7.004 2.538 -4.409 1.00 80.75 99 THR A O 1
ATOM 808 N N . LEU A 1 100 ? 5.765 0.676 -4.346 1.00 78.75 100 LEU A N 1
ATOM 809 C CA . LEU A 1 100 ? 6.890 -0.244 -4.530 1.00 78.75 100 LEU A CA 1
ATOM 810 C C . LEU A 1 100 ? 7.226 -0.489 -6.009 1.00 78.75 100 LEU A C 1
ATOM 812 O O . LEU A 1 100 ? 8.363 -0.852 -6.311 1.00 78.75 100 LEU A O 1
ATOM 816 N N . ARG A 1 101 ? 6.308 -0.203 -6.943 1.00 76.44 101 ARG A N 1
ATOM 817 C CA . ARG A 1 101 ? 6.497 -0.354 -8.399 1.00 76.44 101 ARG A CA 1
ATOM 818 C C . ARG A 1 101 ? 7.807 0.265 -8.921 1.00 76.44 101 ARG A C 1
ATOM 820 O O . ARG A 1 101 ? 8.522 -0.435 -9.638 1.00 76.44 101 ARG A O 1
ATOM 827 N N . PRO A 1 102 ? 8.211 1.497 -8.539 1.00 70.94 102 PRO A N 1
ATOM 828 C CA . PRO A 1 102 ? 9.489 2.067 -8.974 1.00 70.94 102 PRO A CA 1
ATOM 829 C C . PRO A 1 102 ? 10.713 1.309 -8.441 1.00 70.94 102 PRO A C 1
ATOM 831 O O . PRO A 1 102 ? 11.739 1.242 -9.115 1.00 70.94 102 PRO A O 1
ATOM 834 N N . CYS A 1 103 ? 10.620 0.729 -7.240 1.00 68.38 103 CYS A N 1
ATOM 835 C CA . CYS A 1 103 ? 11.699 -0.062 -6.634 1.00 68.38 103 CYS A CA 1
ATOM 836 C C . CYS A 1 103 ? 11.872 -1.420 -7.322 1.00 68.38 103 CYS A C 1
ATOM 838 O O . CYS A 1 103 ? 12.939 -2.023 -7.255 1.00 68.38 103 CYS A O 1
ATOM 840 N N . MET A 1 104 ? 10.822 -1.881 -7.997 1.00 66.81 104 MET A N 1
ATOM 841 C CA . MET A 1 104 ? 10.763 -3.159 -8.694 1.00 66.81 104 MET A CA 1
ATOM 842 C C . MET A 1 104 ? 11.305 -3.099 -10.125 1.00 66.81 104 MET A C 1
ATOM 844 O O . MET A 1 104 ? 11.237 -4.091 -10.842 1.00 66.81 104 MET A O 1
ATOM 848 N N . GLY A 1 105 ? 11.816 -1.944 -10.568 1.00 61.19 105 GLY A N 1
ATOM 849 C CA . GLY A 1 105 ? 12.264 -1.759 -11.950 1.00 61.19 105 GLY A CA 1
ATOM 850 C C . GLY A 1 105 ? 11.123 -1.770 -12.971 1.00 61.19 105 GLY A C 1
ATOM 851 O O . GLY A 1 105 ? 11.387 -1.729 -14.170 1.00 61.19 105 GLY A O 1
ATOM 852 N N . MET A 1 106 ? 9.865 -1.787 -12.516 1.00 60.09 106 MET A N 1
ATOM 853 C CA . MET A 1 106 ? 8.707 -1.624 -13.385 1.00 60.09 106 MET A CA 1
ATOM 854 C C . MET A 1 106 ? 8.603 -0.152 -13.803 1.00 60.09 106 MET A C 1
ATOM 856 O O . MET A 1 106 ? 8.645 0.727 -12.932 1.00 60.09 106 MET A O 1
ATOM 860 N N . PRO A 1 107 ? 8.458 0.156 -15.105 1.00 54.78 107 PRO A N 1
ATOM 861 C CA . PRO A 1 107 ? 8.333 1.537 -15.536 1.00 54.78 107 PRO A CA 1
ATOM 862 C C . PRO A 1 107 ? 7.068 2.157 -14.924 1.00 54.78 107 PRO A C 1
ATOM 864 O O . PRO A 1 107 ? 5.954 1.660 -15.095 1.00 54.78 107 PRO A O 1
ATOM 867 N N . ALA A 1 108 ? 7.237 3.241 -14.168 1.00 53.19 108 ALA A N 1
ATOM 868 C CA . ALA A 1 108 ? 6.121 4.020 -13.652 1.00 53.19 108 ALA A CA 1
ATOM 869 C C . ALA A 1 108 ? 5.562 4.883 -14.794 1.00 53.19 108 ALA A C 1
ATOM 871 O O . ALA A 1 108 ? 6.117 5.933 -15.113 1.00 53.19 108 ALA A O 1
ATOM 872 N N . TRP A 1 109 ? 4.499 4.412 -15.447 1.00 53.06 109 TRP A N 1
ATOM 873 C CA . TRP A 1 109 ? 3.862 5.124 -16.565 1.00 53.06 109 TRP A CA 1
ATOM 874 C C . TRP A 1 109 ? 2.898 6.234 -16.114 1.00 53.06 109 TRP A C 1
ATOM 876 O O . TRP A 1 109 ? 2.543 7.107 -16.905 1.00 53.06 109 TRP A O 1
ATOM 886 N N . THR A 1 110 ? 2.515 6.260 -14.836 1.00 51.84 110 THR A N 1
ATOM 887 C CA . THR A 1 110 ? 1.811 7.382 -14.204 1.00 51.84 110 THR A CA 1
ATOM 888 C C . THR A 1 110 ? 2.796 8.340 -13.540 1.00 51.84 110 THR A C 1
ATOM 890 O O . THR A 1 110 ? 3.854 7.937 -13.054 1.00 51.84 110 THR A O 1
ATOM 893 N N . LYS A 1 111 ? 2.454 9.640 -13.549 1.00 47.84 111 LYS A N 1
ATOM 894 C CA . LYS A 1 111 ? 3.273 10.723 -12.983 1.00 47.84 111 LYS A CA 1
ATOM 895 C C . LYS A 1 111 ? 3.759 10.330 -11.585 1.00 47.84 111 LYS A C 1
ATOM 897 O O . LYS A 1 111 ? 2.931 10.198 -10.686 1.00 47.84 111 LYS A O 1
ATOM 902 N N . PRO A 1 112 ? 5.071 10.180 -11.374 1.00 47.88 112 PRO A N 1
ATOM 903 C CA . PRO A 1 112 ? 5.560 9.781 -10.078 1.00 47.88 112 PRO A CA 1
ATOM 904 C C . PRO A 1 112 ? 5.405 10.960 -9.116 1.00 47.88 112 PRO A C 1
ATOM 906 O O . PRO A 1 112 ? 6.023 12.007 -9.304 1.00 47.88 112 PRO A O 1
ATOM 909 N N . VAL A 1 113 ? 4.656 10.757 -8.033 1.00 46.53 113 VAL A N 1
ATOM 910 C CA . VAL A 1 113 ? 5.011 11.386 -6.748 1.00 46.53 113 VAL A CA 1
ATOM 911 C C . VAL A 1 113 ? 6.294 10.741 -6.192 1.00 46.53 113 VAL A C 1
ATOM 913 O O . VAL A 1 113 ? 6.899 11.271 -5.267 1.00 46.53 113 VAL A O 1
ATOM 916 N N . ALA A 1 114 ? 6.780 9.662 -6.829 1.00 48.25 114 ALA A N 1
ATOM 917 C CA . ALA A 1 114 ? 7.957 8.900 -6.444 1.00 48.25 114 ALA A CA 1
ATOM 918 C C . ALA A 1 114 ? 9.214 9.776 -6.339 1.00 48.25 114 ALA A C 1
ATOM 920 O O . ALA A 1 114 ? 10.000 9.962 -7.277 1.00 48.25 114 ALA A O 1
ATOM 921 N N . ARG A 1 115 ? 9.450 10.254 -5.120 1.00 52.59 115 ARG A N 1
ATOM 922 C CA . ARG A 1 115 ? 10.784 10.496 -4.597 1.00 52.59 115 ARG A CA 1
ATOM 923 C C . ARG A 1 115 ? 11.561 9.207 -4.857 1.00 52.59 115 ARG A C 1
ATOM 925 O O . ARG A 1 115 ? 11.172 8.161 -4.352 1.00 52.59 115 ARG A O 1
ATOM 932 N N . ARG A 1 116 ? 12.616 9.259 -5.684 1.00 53.06 116 ARG A N 1
ATOM 933 C CA . ARG A 1 116 ? 13.528 8.119 -5.883 1.00 53.06 116 ARG A CA 1
ATOM 934 C C . ARG A 1 116 ? 13.883 7.582 -4.507 1.00 53.06 116 ARG A C 1
ATOM 936 O O . ARG A 1 116 ? 14.567 8.272 -3.748 1.00 53.06 116 ARG A O 1
ATOM 943 N N . PHE A 1 117 ? 13.380 6.403 -4.178 1.00 54.06 117 PHE A N 1
ATOM 944 C CA . PHE A 1 117 ? 13.706 5.806 -2.907 1.00 54.06 117 PHE A CA 1
ATOM 945 C C . PHE A 1 117 ? 15.210 5.537 -2.897 1.00 54.06 117 PHE A C 1
ATOM 947 O O . PHE A 1 117 ? 15.764 4.971 -3.843 1.00 54.06 117 PHE A O 1
ATOM 954 N N . SER A 1 118 ? 15.898 6.022 -1.865 1.00 52.97 118 SER A N 1
ATOM 955 C CA . SER A 1 118 ? 17.284 5.635 -1.635 1.00 52.97 118 SER A CA 1
ATOM 956 C C . SER A 1 118 ? 17.340 4.130 -1.369 1.00 52.97 118 SER A C 1
ATOM 958 O O . SER A 1 118 ? 16.331 3.499 -1.058 1.00 52.97 118 SER A O 1
ATOM 960 N N . SER A 1 119 ? 18.535 3.545 -1.412 1.00 52.75 119 SER A N 1
ATOM 961 C CA . SER A 1 119 ? 18.809 2.138 -1.071 1.00 52.75 119 SER A CA 1
ATOM 962 C C . SER A 1 119 ? 18.420 1.721 0.365 1.00 52.75 119 SER A C 1
ATOM 964 O O . SER A 1 119 ? 18.751 0.622 0.805 1.00 52.75 119 SER A O 1
ATOM 966 N N . SER A 1 120 ? 17.714 2.583 1.100 1.00 58.41 120 SER A N 1
ATOM 967 C CA . SER A 1 120 ? 17.243 2.417 2.467 1.00 58.41 120 SER A CA 1
ATOM 968 C C . SER A 1 120 ? 15.770 2.850 2.591 1.00 58.41 120 SER A C 1
ATOM 970 O O . SER A 1 120 ? 15.483 3.835 3.271 1.00 58.41 120 SER A O 1
ATOM 972 N N . LEU A 1 121 ? 14.819 2.158 1.945 1.00 70.06 121 LEU A N 1
ATOM 973 C CA . LEU A 1 121 ? 13.412 2.314 2.347 1.00 70.06 121 LEU A CA 1
ATOM 974 C C . LEU A 1 121 ? 13.245 1.719 3.745 1.00 70.06 121 LEU A C 1
ATOM 976 O O . LEU A 1 121 ? 13.409 0.509 3.932 1.00 70.06 121 LEU A O 1
ATOM 980 N N . SER A 1 122 ? 12.893 2.549 4.719 1.00 78.00 122 SER A N 1
ATOM 981 C CA . SER A 1 122 ? 12.342 2.059 5.979 1.00 78.00 122 SER A CA 1
ATOM 982 C C . SER A 1 122 ? 10.856 1.735 5.805 1.00 78.00 122 SER A C 1
ATOM 984 O O . SER A 1 122 ? 10.182 2.264 4.921 1.00 78.00 122 SER A O 1
ATOM 986 N N . GLN A 1 123 ? 10.330 0.864 6.665 1.00 80.38 123 GLN A N 1
ATOM 987 C CA . GLN A 1 123 ? 8.897 0.561 6.707 1.00 80.38 123 GLN A CA 1
ATOM 988 C C . GLN A 1 123 ? 8.065 1.820 7.006 1.00 80.38 123 GLN A C 1
ATOM 990 O O . GLN A 1 123 ? 6.968 1.971 6.482 1.00 80.38 123 GLN A O 1
ATOM 995 N N . GLU A 1 124 ? 8.620 2.743 7.794 1.00 82.12 124 GLU A N 1
ATOM 996 C CA . GLU A 1 124 ? 8.036 4.055 8.079 1.00 82.12 124 GLU A CA 1
ATOM 997 C C . GLU A 1 124 ? 7.881 4.895 6.804 1.00 82.12 124 GLU A C 1
ATOM 999 O O . GLU A 1 124 ? 6.784 5.360 6.523 1.00 82.12 124 GLU A O 1
ATOM 1004 N N . MET A 1 125 ? 8.924 4.992 5.968 1.00 81.75 125 MET A N 1
ATOM 1005 C CA . MET A 1 125 ? 8.841 5.714 4.690 1.00 81.75 125 MET A CA 1
ATOM 1006 C C . MET A 1 125 ? 7.812 5.099 3.735 1.00 81.75 125 MET A C 1
ATOM 1008 O O . MET A 1 125 ? 7.129 5.827 3.021 1.00 81.75 125 MET A O 1
ATOM 1012 N N . ILE A 1 126 ? 7.693 3.765 3.717 1.00 83.62 126 ILE A N 1
ATOM 1013 C CA . ILE A 1 126 ? 6.658 3.076 2.931 1.00 83.62 126 ILE A CA 1
ATOM 1014 C C . ILE A 1 126 ? 5.270 3.450 3.461 1.00 83.62 126 ILE A C 1
ATOM 1016 O O . ILE A 1 126 ? 4.391 3.792 2.676 1.00 83.62 126 ILE A O 1
ATOM 1020 N N . GLY A 1 127 ? 5.078 3.420 4.781 1.00 86.62 127 GLY A N 1
ATOM 1021 C CA . GLY A 1 127 ? 3.819 3.807 5.413 1.00 86.62 127 GLY A CA 1
ATOM 1022 C C . GLY A 1 127 ? 3.430 5.257 5.126 1.00 86.62 127 GLY A C 1
ATOM 1023 O O . GLY A 1 127 ? 2.284 5.512 4.775 1.00 86.62 127 GLY A O 1
ATOM 1024 N N . GLU A 1 128 ? 4.371 6.198 5.206 1.00 86.75 128 GLU A N 1
ATOM 1025 C CA . GLU A 1 128 ? 4.122 7.611 4.893 1.00 86.75 128 GLU A CA 1
ATOM 1026 C C . GLU A 1 128 ? 3.718 7.833 3.430 1.00 86.75 128 GLU A C 1
ATOM 1028 O O . GLU A 1 128 ? 2.795 8.605 3.156 1.00 86.75 128 GLU A O 1
ATOM 1033 N N . GLU A 1 129 ? 4.378 7.159 2.485 1.00 85.31 129 GLU A N 1
ATOM 1034 C CA . GLU A 1 129 ? 4.053 7.298 1.061 1.00 85.31 129 GLU A CA 1
ATOM 1035 C C . GLU A 1 129 ? 2.683 6.687 0.748 1.00 85.31 129 GLU A C 1
ATOM 1037 O O . GLU A 1 129 ? 1.840 7.341 0.132 1.00 85.31 129 GLU A O 1
ATOM 1042 N N . VAL A 1 130 ? 2.415 5.475 1.253 1.00 88.38 130 VAL A N 1
ATOM 1043 C CA . VAL A 1 130 ? 1.101 4.829 1.123 1.00 88.38 130 VAL A CA 1
ATOM 1044 C C . VAL A 1 130 ? 0.019 5.717 1.733 1.00 88.38 130 VAL A C 1
ATOM 1046 O O . VAL A 1 130 ? -1.013 5.941 1.106 1.00 88.38 130 VAL A O 1
ATOM 1049 N N . TRP A 1 131 ? 0.255 6.286 2.916 1.00 90.81 131 TRP A N 1
ATOM 1050 C CA . TRP A 1 131 ? -0.684 7.211 3.548 1.00 90.81 131 TRP A CA 1
ATOM 1051 C C . TRP A 1 131 ? -0.936 8.458 2.696 1.00 90.81 131 TRP A C 1
ATOM 1053 O O . TRP A 1 131 ? -2.083 8.854 2.492 1.00 90.81 131 TRP A O 1
ATOM 1063 N N . THR A 1 132 ? 0.122 9.046 2.138 1.00 86.00 132 THR A N 1
ATOM 1064 C CA . THR A 1 132 ? 0.021 10.218 1.261 1.00 86.00 132 THR A CA 1
ATOM 1065 C C . THR A 1 132 ? -0.831 9.918 0.025 1.00 86.00 132 THR A C 1
ATOM 1067 O O . THR A 1 132 ? -1.679 10.736 -0.345 1.00 86.00 132 THR A O 1
ATOM 1070 N N . LEU A 1 133 ? -0.670 8.735 -0.578 1.00 86.19 133 LEU A N 1
ATOM 1071 C CA . LEU A 1 133 ? -1.506 8.274 -1.691 1.00 86.19 133 LEU A CA 1
ATOM 1072 C C . LEU A 1 133 ? -2.971 8.085 -1.273 1.00 86.19 133 LEU A C 1
ATOM 1074 O O . LEU A 1 133 ? -3.872 8.533 -1.983 1.00 86.19 133 LEU A O 1
ATOM 1078 N N . LEU A 1 134 ? -3.230 7.486 -0.107 1.00 87.50 134 LEU A N 1
ATOM 1079 C CA . LEU A 1 134 ? -4.592 7.290 0.404 1.00 87.50 134 LEU A CA 1
ATOM 1080 C C . LEU A 1 134 ? -5.319 8.622 0.638 1.00 87.50 134 LEU A C 1
ATOM 1082 O O . LEU A 1 134 ? -6.470 8.777 0.220 1.00 87.50 134 LEU A O 1
ATOM 1086 N N . VAL A 1 135 ? -4.644 9.602 1.241 1.00 85.81 135 VAL A N 1
ATOM 1087 C CA . VAL A 1 135 ? -5.199 10.948 1.462 1.00 85.81 135 VAL A CA 1
ATOM 1088 C C . VAL A 1 135 ? -5.441 11.669 0.129 1.00 85.81 135 VAL A C 1
ATOM 1090 O O . VAL A 1 135 ? -6.451 12.359 -0.042 1.00 85.81 135 VAL A O 1
ATOM 1093 N N . ALA A 1 136 ? -4.543 11.503 -0.847 1.00 81.94 136 ALA A N 1
ATOM 1094 C CA . ALA A 1 136 ? -4.711 12.081 -2.179 1.00 81.94 136 ALA A CA 1
ATOM 1095 C C . ALA A 1 136 ? -5.938 11.507 -2.907 1.00 81.94 136 ALA A C 1
ATOM 1097 O O . ALA A 1 136 ? -6.747 12.283 -3.420 1.00 81.94 136 ALA A O 1
ATOM 1098 N N . GLN A 1 137 ? -6.116 10.182 -2.882 1.00 80.62 137 GLN A N 1
ATOM 1099 C CA . GLN A 1 137 ? -7.278 9.498 -3.461 1.00 80.62 137 GLN A CA 1
ATOM 1100 C C . GLN A 1 137 ? -8.596 9.956 -2.829 1.00 80.62 137 GLN A C 1
ATOM 1102 O O . GLN A 1 137 ? -9.577 10.185 -3.530 1.00 80.62 137 GLN A O 1
ATOM 1107 N N . GLU A 1 138 ? -8.635 10.126 -1.506 1.00 80.50 138 GLU A N 1
ATOM 1108 C CA . GLU A 1 138 ? -9.843 10.587 -0.815 1.00 80.50 138 GLU A CA 1
ATOM 1109 C C . GLU A 1 138 ? -10.213 12.022 -1.223 1.00 80.50 138 GLU A C 1
ATOM 1111 O O . GLU A 1 138 ? -11.375 12.342 -1.491 1.00 80.50 138 GLU A O 1
ATOM 1116 N N . LYS A 1 139 ? -9.205 12.893 -1.352 1.00 77.44 139 LYS A N 1
ATOM 1117 C CA . LYS A 1 139 ? -9.386 14.265 -1.837 1.00 77.44 139 LYS A CA 1
ATOM 1118 C C . LYS A 1 139 ? -9.848 14.312 -3.294 1.00 77.44 139 LYS A C 1
ATOM 1120 O O . LYS A 1 139 ? -10.553 15.247 -3.673 1.00 77.44 139 LYS A O 1
ATOM 1125 N N . GLU A 1 140 ? -9.415 13.369 -4.121 1.00 74.06 140 GLU A N 1
ATOM 1126 C CA . GLU A 1 140 ? -9.842 13.253 -5.514 1.00 74.06 140 GLU A CA 1
ATOM 1127 C C . GLU A 1 140 ? -11.290 12.767 -5.614 1.00 74.06 140 GLU A C 1
ATOM 1129 O O . GLU A 1 140 ? -12.106 13.465 -6.214 1.00 74.06 140 GLU A O 1
ATOM 1134 N N . ALA A 1 141 ? -11.648 11.697 -4.899 1.00 67.06 141 ALA A N 1
ATOM 1135 C CA . ALA A 1 141 ? -13.015 11.180 -4.827 1.00 67.06 141 ALA A CA 1
ATOM 1136 C C . ALA A 1 141 ? -14.029 12.239 -4.349 1.00 67.06 141 ALA A C 1
ATOM 1138 O O . ALA A 1 141 ? -15.119 12.369 -4.910 1.00 67.06 141 ALA A O 1
ATOM 1139 N N . GLY A 1 142 ? -13.654 13.061 -3.359 1.00 61.81 142 GLY A N 1
ATOM 1140 C CA . GLY A 1 142 ? -14.497 14.159 -2.877 1.00 61.81 142 GLY A CA 1
ATOM 1141 C C . GLY A 1 142 ? -14.726 15.263 -3.916 1.00 61.81 142 GLY A C 1
ATOM 1142 O O . GLY A 1 142 ? -15.796 15.866 -3.957 1.00 61.81 142 GLY A O 1
ATOM 1143 N N . LYS A 1 143 ? -13.747 15.507 -4.794 1.00 59.31 143 LYS A N 1
ATOM 1144 C CA . LYS A 1 143 ? -13.882 16.457 -5.905 1.00 59.31 143 LYS A CA 1
ATOM 1145 C C . LYS A 1 143 ? -14.644 15.854 -7.077 1.00 59.31 143 LYS A C 1
ATOM 1147 O O . LYS A 1 143 ? -15.319 16.582 -7.788 1.00 59.31 143 LYS A O 1
ATOM 1152 N N . ASP A 1 144 ? -14.508 14.560 -7.309 1.00 49.47 144 ASP A N 1
ATOM 1153 C CA . ASP A 1 144 ? -15.133 13.849 -8.417 1.00 49.47 144 ASP A CA 1
ATOM 1154 C C . ASP A 1 144 ? -16.637 13.662 -8.239 1.00 49.47 144 ASP A C 1
ATOM 1156 O O . ASP A 1 144 ? -17.372 13.736 -9.222 1.00 49.47 144 ASP A O 1
ATOM 1160 N N . SER A 1 145 ? -17.140 13.622 -7.004 1.00 49.72 145 SER A N 1
ATOM 1161 C CA . SER A 1 145 ? -18.591 13.6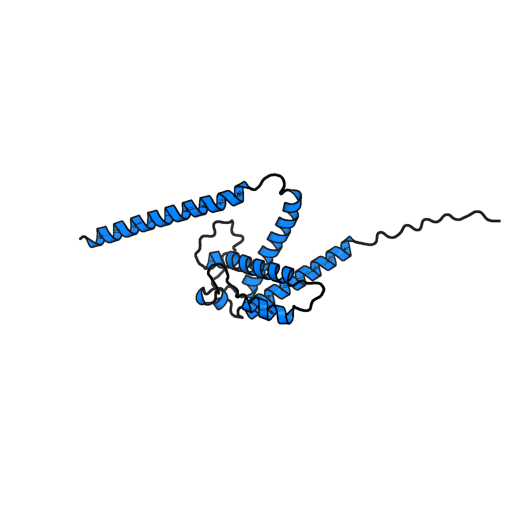58 -6.765 1.00 49.72 145 SER A CA 1
ATOM 1162 C C . SER A 1 145 ? -19.276 14.920 -7.335 1.00 49.72 145 SER A C 1
ATOM 1164 O O . SER A 1 145 ? -20.440 14.864 -7.728 1.00 49.72 145 SER A O 1
ATOM 1166 N N . GLU A 1 146 ? -18.548 16.039 -7.476 1.00 46.84 146 GLU A N 1
ATOM 1167 C CA . GLU A 1 146 ? -19.086 17.304 -8.004 1.00 46.84 146 GLU A CA 1
ATOM 1168 C C . GLU A 1 146 ? -18.916 17.454 -9.535 1.00 46.84 146 GLU A C 1
ATOM 1170 O O . GLU A 1 146 ? -19.563 18.299 -10.152 1.00 46.84 146 GLU A O 1
ATOM 1175 N N . LYS A 1 147 ? -18.076 16.631 -10.186 1.00 48.31 147 LYS A N 1
ATOM 1176 C CA . LYS A 1 147 ? -17.711 16.793 -11.617 1.00 48.31 147 LYS A CA 1
ATOM 1177 C C . LYS A 1 147 ? -17.767 15.528 -12.487 1.00 48.31 147 LYS A C 1
ATOM 1179 O O . LYS A 1 147 ? -17.691 15.654 -13.711 1.00 48.31 147 LYS A O 1
ATOM 1184 N N . VAL A 1 148 ? -17.990 14.340 -11.922 1.00 45.34 148 VAL A N 1
ATOM 1185 C CA . VAL A 1 148 ? -18.003 13.061 -12.669 1.00 45.34 148 VAL A CA 1
ATOM 1186 C C . VAL A 1 148 ? -19.211 12.870 -13.593 1.00 45.34 148 VAL A C 1
ATOM 1188 O O . VAL A 1 148 ? -19.164 12.018 -14.469 1.00 45.34 148 VAL A O 1
ATOM 1191 N N . LEU A 1 149 ? -20.249 13.712 -13.554 1.00 47.44 149 LEU A N 1
ATOM 1192 C CA . LEU A 1 149 ? -21.304 13.627 -14.582 1.00 47.44 149 LEU A CA 1
ATOM 1193 C C . LEU A 1 149 ? -20.865 14.180 -15.961 1.00 47.44 149 LEU A C 1
ATOM 1195 O O . LEU A 1 149 ? -21.623 14.111 -16.924 1.00 47.44 149 LEU A O 1
ATOM 1199 N N . GLY A 1 150 ? -19.672 14.778 -16.076 1.00 46.72 150 GLY A N 1
ATOM 1200 C CA . GLY A 1 150 ? -19.320 15.591 -17.242 1.00 46.72 150 GLY A CA 1
ATOM 1201 C C . GLY A 1 150 ? -18.362 14.979 -18.261 1.00 46.72 150 GLY A C 1
ATOM 1202 O O . GLY A 1 150 ? -18.639 15.044 -19.456 1.00 46.72 150 GLY A O 1
ATOM 1203 N N . LYS A 1 151 ? -17.182 14.525 -17.835 1.00 49.53 151 LYS A N 1
ATOM 1204 C CA . LYS A 1 151 ? -16.024 14.302 -18.721 1.00 49.53 151 LYS A CA 1
ATOM 1205 C C . LYS A 1 151 ? -14.927 13.579 -17.932 1.00 49.53 151 LYS A C 1
ATOM 1207 O O . LYS A 1 151 ? -14.179 14.280 -17.266 1.00 49.53 151 LYS A O 1
ATOM 1212 N N . ASP A 1 152 ? -14.829 12.251 -18.000 1.00 45.50 152 ASP A N 1
ATOM 1213 C CA . ASP A 1 152 ? -13.516 11.568 -17.928 1.00 45.50 152 ASP A CA 1
ATOM 1214 C C . ASP A 1 152 ? -13.496 10.066 -18.261 1.00 45.50 152 ASP A C 1
ATOM 1216 O O . ASP A 1 152 ? -12.467 9.417 -18.098 1.00 45.50 152 ASP A O 1
ATOM 1220 N N . ASP A 1 153 ? -14.545 9.528 -18.887 1.00 51.88 153 ASP A N 1
ATOM 1221 C CA . ASP A 1 153 ? -14.557 8.135 -19.377 1.00 51.88 153 ASP A CA 1
ATOM 1222 C C . ASP A 1 153 ? -13.407 7.803 -20.359 1.00 51.88 153 ASP A C 1
ATOM 1224 O O . ASP A 1 153 ? -13.063 6.644 -20.554 1.00 51.88 153 ASP A O 1
ATOM 1228 N N . ARG A 1 154 ? -12.760 8.819 -20.952 1.00 47.53 154 ARG A N 1
ATOM 1229 C CA . ARG A 1 154 ? -11.690 8.653 -21.954 1.00 47.53 154 ARG A CA 1
ATOM 1230 C C . ARG A 1 154 ? -10.293 8.387 -21.387 1.00 47.53 154 ARG A C 1
ATOM 1232 O O . ARG A 1 154 ? -9.431 7.954 -22.143 1.00 47.53 154 ARG A O 1
ATOM 1239 N N . TRP A 1 155 ? -10.027 8.669 -20.109 1.00 52.00 155 TRP A N 1
ATOM 1240 C CA . TRP A 1 155 ? -8.695 8.397 -19.537 1.00 52.00 155 TRP A CA 1
ATOM 1241 C C . TRP A 1 155 ? -8.544 6.959 -19.058 1.00 52.00 155 TRP A C 1
ATOM 1243 O O . TRP A 1 155 ? -7.448 6.414 -19.147 1.00 52.00 155 TRP A O 1
ATOM 1253 N N . LEU A 1 156 ? -9.636 6.345 -18.594 1.00 48.62 156 LEU A N 1
ATOM 1254 C CA . LEU A 1 156 ? -9.654 4.927 -18.237 1.00 48.62 156 LEU A CA 1
ATOM 1255 C C . LEU A 1 156 ? -9.466 4.046 -19.484 1.00 48.62 156 LEU A C 1
ATOM 1257 O O . LEU A 1 156 ? -8.675 3.113 -19.439 1.00 48.62 156 LEU A O 1
ATOM 1261 N N . GLU A 1 157 ? -10.089 4.404 -20.614 1.00 50.22 157 GLU A N 1
ATOM 1262 C CA . GLU A 1 157 ? -9.958 3.685 -21.897 1.00 50.22 157 GLU A CA 1
ATOM 1263 C C . GLU A 1 157 ? -8.536 3.788 -22.495 1.00 50.22 157 GLU A C 1
ATOM 1265 O O . GLU A 1 157 ? -8.011 2.823 -23.042 1.00 50.22 157 GLU A O 1
ATOM 1270 N N . LEU A 1 158 ? -7.849 4.924 -22.306 1.00 54.75 158 LEU A N 1
ATOM 1271 C CA . LEU A 1 158 ? -6.489 5.136 -22.823 1.00 54.75 158 LEU A CA 1
ATOM 1272 C C . LEU A 1 158 ? -5.419 4.292 -22.101 1.00 54.75 158 LEU A C 1
ATOM 1274 O O . LEU A 1 158 ? -4.369 4.015 -22.679 1.00 54.75 158 LEU A O 1
ATOM 1278 N N . SER A 1 159 ? -5.645 3.899 -20.842 1.00 53.97 159 SER A N 1
ATOM 1279 C CA . SER A 1 159 ? -4.681 3.088 -20.082 1.00 53.97 159 SER A CA 1
ATOM 1280 C C . SER A 1 159 ? -4.515 1.692 -20.688 1.00 53.97 159 SER A C 1
ATOM 1282 O O . SER A 1 159 ? -3.388 1.207 -20.815 1.00 53.97 159 SER A O 1
ATOM 1284 N N . ASP A 1 160 ? -5.623 1.077 -21.101 1.00 55.06 160 ASP A N 1
ATOM 1285 C CA . ASP A 1 160 ? -5.635 -0.262 -21.695 1.00 55.06 160 ASP A CA 1
ATOM 1286 C C . ASP A 1 160 ? -4.984 -0.253 -23.089 1.00 55.06 160 ASP A C 1
ATOM 1288 O O . ASP A 1 160 ? -4.169 -1.122 -23.406 1.00 55.06 160 ASP A O 1
ATOM 1292 N N . ASP A 1 161 ? -5.247 0.788 -23.888 1.00 64.88 161 ASP A N 1
ATOM 1293 C CA . ASP A 1 161 ? -4.615 0.986 -25.198 1.00 64.88 161 ASP A CA 1
ATOM 1294 C C . ASP A 1 161 ? -3.091 1.138 -25.082 1.00 64.88 161 ASP A C 1
ATOM 1296 O O . ASP A 1 161 ? -2.325 0.571 -25.866 1.00 64.88 161 ASP A O 1
ATOM 1300 N N . VAL A 1 162 ? -2.624 1.884 -24.077 1.00 67.62 162 VAL A N 1
ATOM 1301 C CA . VAL A 1 162 ? -1.189 2.067 -23.819 1.00 67.62 162 VAL A CA 1
ATOM 1302 C C . VAL A 1 162 ? -0.542 0.766 -23.337 1.00 67.62 162 VAL A C 1
ATOM 1304 O O . VAL A 1 162 ? 0.582 0.468 -23.744 1.00 67.62 162 VAL A O 1
ATOM 1307 N N . GLN A 1 163 ? -1.239 -0.036 -22.525 1.00 64.75 163 GLN A N 1
ATOM 1308 C CA . GLN A 1 163 ? -0.763 -1.358 -22.108 1.00 64.75 163 GLN A CA 1
ATOM 1309 C C . GLN A 1 163 ? -0.609 -2.301 -23.305 1.00 64.75 163 GLN A C 1
ATOM 1311 O O . GLN A 1 163 ? 0.421 -2.964 -23.433 1.00 64.75 163 GLN A O 1
ATOM 1316 N N . PHE A 1 164 ? -1.595 -2.326 -24.203 1.00 72.06 164 PHE A N 1
ATOM 1317 C CA . PHE A 1 164 ? -1.544 -3.131 -25.420 1.00 72.06 164 PHE A CA 1
ATOM 1318 C C . PHE A 1 164 ? -0.360 -2.734 -26.312 1.00 72.06 164 PHE A C 1
ATOM 1320 O O . PHE A 1 164 ? 0.418 -3.588 -26.732 1.00 72.06 164 PHE A O 1
ATOM 1327 N N . ILE A 1 165 ? -0.157 -1.430 -26.528 1.00 83.44 165 ILE A N 1
ATOM 1328 C CA . ILE A 1 165 ? 0.978 -0.916 -27.309 1.00 83.44 165 ILE A CA 1
ATOM 1329 C C . ILE A 1 165 ? 2.319 -1.275 -26.649 1.00 83.44 165 ILE A C 1
ATOM 1331 O O . ILE A 1 165 ? 3.271 -1.624 -27.345 1.00 83.44 165 ILE A O 1
ATOM 1335 N N . GLY A 1 166 ? 2.409 -1.208 -25.318 1.00 77.50 166 GLY A N 1
ATOM 1336 C CA . GLY A 1 166 ? 3.615 -1.585 -24.579 1.00 77.50 166 GLY A CA 1
ATOM 1337 C C . GLY A 1 166 ? 3.996 -3.055 -24.771 1.00 77.50 166 GLY A C 1
ATOM 1338 O O . GLY A 1 166 ? 5.160 -3.344 -25.046 1.00 77.50 166 GLY A O 1
ATOM 1339 N N . ILE A 1 167 ? 3.014 -3.959 -24.694 1.00 80.81 167 ILE A N 1
ATOM 1340 C CA . ILE A 1 167 ? 3.206 -5.402 -24.914 1.00 80.81 167 ILE A CA 1
ATOM 1341 C C . ILE A 1 167 ? 3.667 -5.680 -26.350 1.00 80.81 167 ILE A C 1
ATOM 1343 O O . ILE A 1 167 ? 4.583 -6.470 -26.564 1.00 80.81 167 ILE A O 1
ATOM 1347 N N . GLU A 1 16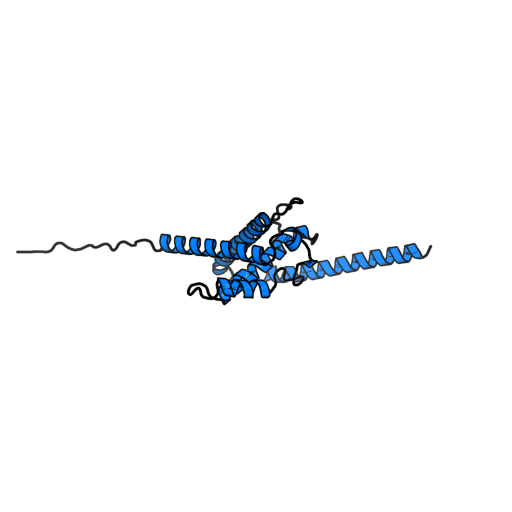8 ? 3.079 -5.006 -27.339 1.00 88.31 168 GLU A N 1
ATOM 1348 C CA . GLU A 1 168 ? 3.483 -5.163 -28.742 1.00 88.31 168 GLU A CA 1
ATOM 1349 C C . GLU A 1 168 ? 4.937 -4.723 -28.977 1.00 88.31 168 GLU A C 1
ATOM 1351 O O . GLU A 1 168 ? 5.685 -5.403 -29.679 1.00 88.31 168 GLU A O 1
ATOM 1356 N N . ILE A 1 169 ? 5.367 -3.615 -28.359 1.00 89.62 169 ILE A N 1
ATOM 1357 C CA . ILE A 1 169 ? 6.757 -3.142 -28.450 1.00 89.62 169 ILE A CA 1
ATOM 1358 C C . ILE A 1 169 ? 7.715 -4.123 -27.766 1.00 89.62 169 ILE A C 1
ATOM 1360 O O . ILE A 1 169 ? 8.780 -4.410 -28.311 1.00 89.62 169 ILE A O 1
ATOM 1364 N N . GLU A 1 170 ? 7.357 -4.637 -26.588 1.00 88.31 170 GLU A N 1
ATOM 1365 C CA . GLU A 1 170 ? 8.157 -5.635 -25.873 1.00 88.31 170 GLU A CA 1
ATOM 1366 C C . GLU A 1 170 ? 8.355 -6.896 -26.719 1.00 88.31 170 GLU A C 1
ATOM 1368 O O . GLU A 1 170 ? 9.493 -7.313 -26.931 1.00 88.31 170 GLU A O 1
ATOM 1373 N N . ASN A 1 171 ? 7.270 -7.454 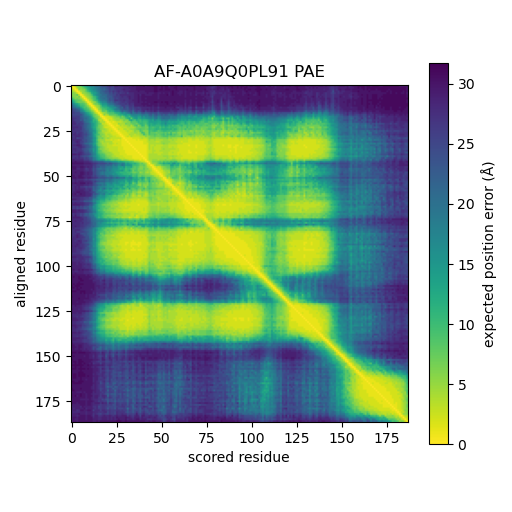-27.263 1.00 90.75 171 ASN A N 1
ATOM 1374 C CA . ASN A 1 171 ? 7.329 -8.637 -28.120 1.00 90.75 171 ASN A CA 1
ATOM 1375 C C . ASN A 1 171 ? 8.206 -8.394 -29.352 1.00 90.75 171 ASN A C 1
ATOM 1377 O O . ASN A 1 171 ? 9.060 -9.218 -29.666 1.00 90.75 171 ASN A O 1
ATOM 1381 N N . PHE A 1 172 ? 8.060 -7.234 -30.000 1.00 92.00 172 PHE A N 1
ATOM 1382 C CA . PHE A 1 172 ? 8.878 -6.874 -31.155 1.00 92.00 172 PHE A CA 1
ATOM 1383 C C . PHE A 1 172 ? 10.378 -6.827 -30.821 1.00 92.00 172 PHE A C 1
ATOM 1385 O O . PHE A 1 172 ? 11.194 -7.378 -31.557 1.00 92.00 172 PHE A O 1
ATOM 1392 N N . LEU A 1 173 ? 10.746 -6.207 -29.696 1.00 91.62 173 LEU A N 1
ATOM 1393 C CA . LEU A 1 173 ? 12.142 -6.131 -29.253 1.00 91.62 173 LEU A CA 1
ATOM 1394 C C . LEU A 1 173 ? 12.703 -7.508 -28.879 1.00 91.62 173 LEU A C 1
ATOM 1396 O O . LEU A 1 173 ? 13.868 -7.794 -29.151 1.00 91.62 173 LEU A O 1
ATOM 1400 N N . MET A 1 174 ? 11.890 -8.366 -28.260 1.00 90.06 174 MET A N 1
ATOM 1401 C CA . MET A 1 174 ? 12.301 -9.724 -27.904 1.00 90.06 174 MET A CA 1
ATOM 1402 C C . MET A 1 174 ? 12.491 -10.598 -29.147 1.00 90.06 174 MET A C 1
ATOM 1404 O O . MET A 1 174 ? 13.477 -11.330 -29.219 1.00 90.06 174 MET A O 1
ATOM 1408 N N . ASP A 1 175 ? 11.619 -10.477 -30.149 1.00 92.00 175 ASP A N 1
ATOM 1409 C CA . ASP A 1 175 ? 11.756 -11.180 -31.427 1.00 92.00 175 ASP A CA 1
ATOM 1410 C C . ASP A 1 175 ? 13.014 -10.736 -32.194 1.00 92.00 175 ASP A C 1
ATOM 1412 O O . ASP A 1 175 ? 13.735 -11.579 -32.734 1.00 92.00 175 ASP A O 1
ATOM 1416 N N . GLU A 1 176 ? 13.323 -9.434 -32.201 1.00 91.88 176 GLU A N 1
ATOM 1417 C CA . GLU A 1 176 ? 14.551 -8.892 -32.803 1.00 91.88 176 GLU A CA 1
ATOM 1418 C C . GLU A 1 176 ? 15.806 -9.425 -32.090 1.00 91.88 176 GLU A C 1
ATOM 1420 O O . GLU A 1 176 ? 16.724 -9.933 -32.737 1.00 91.88 176 GLU A O 1
ATOM 1425 N N . LEU A 1 177 ? 15.815 -9.421 -30.751 1.00 90.12 177 LEU A N 1
ATOM 1426 C CA . LEU A 1 177 ? 16.912 -9.980 -29.952 1.00 90.12 177 LEU A CA 1
ATOM 1427 C C . LEU A 1 177 ? 17.108 -11.482 -30.193 1.00 90.12 177 LEU A C 1
ATOM 1429 O O . LEU A 1 177 ? 18.242 -11.952 -30.302 1.00 90.12 177 LEU A O 1
ATOM 1433 N N . VAL A 1 178 ? 16.021 -12.252 -30.281 1.00 90.69 178 VAL A N 1
ATOM 1434 C CA . VAL A 1 178 ? 16.085 -13.690 -30.574 1.00 90.69 178 VAL A CA 1
ATOM 1435 C C . VAL A 1 178 ? 16.641 -13.928 -31.978 1.00 90.69 178 VAL A C 1
ATOM 1437 O O . VAL A 1 178 ? 17.501 -14.794 -32.151 1.00 90.69 178 VAL A O 1
ATOM 1440 N N . ALA A 1 179 ? 16.203 -13.154 -32.974 1.00 89.44 179 ALA A N 1
ATOM 1441 C CA . ALA A 1 179 ? 16.700 -13.260 -34.343 1.00 89.44 179 ALA A CA 1
ATOM 1442 C C . ALA A 1 179 ? 18.203 -12.949 -34.444 1.00 89.44 179 ALA A C 1
ATOM 1444 O O . ALA A 1 179 ? 18.930 -13.660 -35.147 1.00 89.44 179 ALA A O 1
ATOM 1445 N N . ASP A 1 180 ? 18.682 -11.947 -33.707 1.00 85.56 180 ASP A N 1
ATOM 1446 C CA . ASP A 1 180 ? 20.102 -11.597 -33.637 1.00 85.56 180 ASP A CA 1
ATOM 1447 C C . ASP A 1 180 ? 20.941 -12.710 -32.997 1.00 85.56 180 ASP A C 1
ATOM 1449 O O . ASP A 1 180 ? 22.001 -13.062 -33.520 1.00 85.56 180 ASP A O 1
ATOM 1453 N N . ILE A 1 181 ? 20.458 -13.323 -31.909 1.00 84.62 181 ILE A N 1
ATOM 1454 C CA . ILE A 1 181 ? 21.142 -14.448 -31.250 1.00 84.62 181 ILE A CA 1
ATOM 1455 C C . ILE A 1 181 ? 21.231 -15.656 -32.190 1.00 84.62 181 ILE A C 1
ATOM 1457 O O . ILE A 1 181 ? 22.311 -16.216 -32.373 1.00 84.62 181 ILE A O 1
ATOM 1461 N N . VAL A 1 182 ? 20.119 -16.031 -32.828 1.00 83.31 182 VAL A N 1
ATOM 1462 C CA . VAL A 1 182 ? 20.073 -17.167 -33.766 1.00 83.31 182 VAL A CA 1
ATOM 1463 C C . VAL A 1 182 ? 20.971 -16.917 -34.982 1.00 83.31 182 VAL A C 1
ATOM 1465 O O . VAL A 1 182 ? 21.616 -17.838 -35.483 1.00 83.31 182 VAL A O 1
ATOM 1468 N N . SER A 1 183 ? 21.064 -15.667 -35.440 1.00 80.19 183 SER A N 1
ATOM 1469 C CA . SER A 1 183 ? 21.957 -15.282 -36.538 1.00 80.19 183 SER A CA 1
ATOM 1470 C C . SER A 1 183 ? 23.431 -15.311 -36.121 1.00 80.19 183 SER A C 1
ATOM 1472 O O . SER A 1 183 ? 24.281 -15.730 -36.909 1.00 80.19 183 SER A O 1
ATOM 1474 N N . ALA A 1 184 ? 23.748 -14.933 -34.881 1.00 73.69 184 ALA A N 1
ATOM 1475 C CA . ALA A 1 184 ? 25.104 -14.978 -34.336 1.00 73.69 184 ALA A CA 1
ATOM 1476 C C . ALA A 1 184 ? 25.621 -16.410 -34.100 1.00 73.69 184 ALA A C 1
ATOM 1478 O O . ALA A 1 184 ? 26.823 -16.644 -34.193 1.00 73.69 184 ALA A O 1
ATOM 1479 N N . GLU A 1 185 ? 24.731 -17.371 -33.841 1.00 61.81 185 GLU A N 1
ATOM 1480 C CA . GLU A 1 185 ? 25.067 -18.789 -33.626 1.00 61.81 185 GLU A CA 1
ATOM 1481 C C . GLU A 1 185 ? 25.271 -19.575 -34.943 1.00 61.81 185 GLU A C 1
ATOM 1483 O O . GLU A 1 185 ? 25.677 -20.736 -34.933 1.00 61.81 185 GLU A O 1
ATOM 1488 N N . SER A 1 186 ? 25.020 -18.935 -36.093 1.00 59.47 186 SER A N 1
ATOM 1489 C CA . SER A 1 186 ? 25.165 -19.523 -37.435 1.00 59.47 186 SER A CA 1
ATOM 1490 C C . SER A 1 186 ? 26.537 -19.301 -38.105 1.00 59.47 186 SER A C 1
ATOM 1492 O O . SER A 1 186 ? 26.693 -19.614 -39.290 1.00 59.47 186 SER A O 1
ATOM 1494 N N . PHE A 1 187 ? 27.531 -18.804 -37.353 1.00 52.31 187 PHE A N 1
ATOM 1495 C CA . PHE A 1 187 ? 28.928 -18.609 -37.780 1.00 52.31 187 PHE A CA 1
ATOM 1496 C C . PHE A 1 187 ? 29.907 -19.600 -37.139 1.00 52.31 187 PHE A C 1
ATOM 1498 O O . PHE A 1 187 ? 29.806 -19.847 -35.918 1.00 52.31 187 PHE A O 1
#

InterPro domains:
  IPR025486 LONGIFOLIA 1/2-like, C-terminal domain [PF14309] (31-179)

Secondary structure (DSSP, 8-state):
---PPPP--------HHHHHHHHHHHHHHHHHHHHHHHHHHH-S-HHHHHSGGG-SBTTBSS-HHHHHHHHHHHTT-TTS-HHHHHHHHHHHHHHHHHHHGGGGT----S--------S---HHHHHHHHHHHHHHHHHHHHHHTTTTTTS-HHHHHHHHHHHHHHHHHHHHHHHHHHHHHHHHTT-

Folds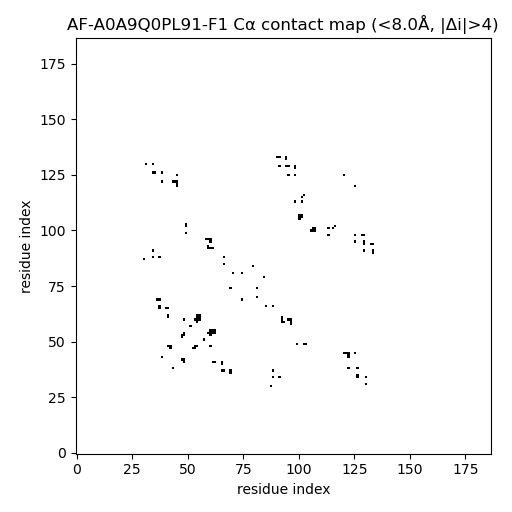eek 3Di:
DDDDDDDDPPPPPPDPPVVVVVVVVVVLVVLLVLLVQLLVLLDQFVVLLLDPVSAPDPQFRGDPVSLVVVCVVCVPDPPAHSVNSVVSNNLLRNLSCLQNCVVVVHDPPDDDPDPPDDPDDHSVNSSVSSSVVVVVVVVVVVVCVVPVVDDDPVVVVVVVVVVVVVVVVVVVVVVVVVVVVVVVVVD